Protein AF-A0A8C4KSW2-F1 (afdb_monomer_lite)

Structure (mmCIF, N/CA/C/O backbone):
data_AF-A0A8C4KSW2-F1
#
_entry.id   AF-A0A8C4KSW2-F1
#
loop_
_atom_site.group_PDB
_atom_site.id
_atom_site.type_symbol
_atom_site.label_atom_id
_atom_site.label_alt_id
_atom_site.label_comp_id
_atom_site.label_asym_id
_atom_site.label_entity_id
_atom_site.label_seq_id
_atom_site.pdbx_PDB_ins_code
_atom_site.Cartn_x
_atom_site.Cartn_y
_atom_site.Cartn_z
_atom_site.occupancy
_atom_site.B_iso_or_equiv
_atom_site.auth_seq_id
_atom_site.auth_comp_id
_atom_site.auth_asym_id
_atom_site.auth_atom_id
_atom_site.pdbx_PDB_model_num
ATOM 1 N N . MET A 1 1 ? 2.527 -6.434 6.871 1.00 96.56 1 MET A N 1
ATOM 2 C CA . MET A 1 1 ? 1.597 -7.541 6.559 1.00 96.56 1 MET A CA 1
ATOM 3 C C . MET A 1 1 ? 1.965 -8.834 7.267 1.00 96.56 1 MET A C 1
ATOM 5 O O . MET A 1 1 ? 1.161 -9.288 8.060 1.00 96.56 1 MET A O 1
ATOM 9 N N . LEU A 1 2 ? 3.153 -9.406 7.040 1.00 97.56 2 LEU A N 1
ATOM 10 C CA . LEU A 1 2 ? 3.431 -10.809 7.407 1.00 97.56 2 LEU A CA 1
ATOM 11 C C . LEU A 1 2 ? 3.399 -11.135 8.915 1.00 97.56 2 LEU A C 1
ATOM 13 O O . LEU A 1 2 ? 2.955 -12.211 9.285 1.00 97.56 2 LEU A O 1
ATOM 17 N N . TYR A 1 3 ? 3.827 -10.203 9.773 1.00 98.19 3 TYR A N 1
ATOM 18 C CA . TYR A 1 3 ? 3.929 -10.418 11.231 1.00 98.19 3 TYR A CA 1
ATOM 19 C C . TYR A 1 3 ? 3.208 -9.345 12.061 1.00 98.19 3 TYR A C 1
ATOM 21 O O . TYR A 1 3 ? 3.355 -9.276 13.276 1.00 98.19 3 TYR A O 1
ATOM 29 N N . GLY A 1 4 ? 2.496 -8.433 11.396 1.00 98.00 4 GLY A N 1
ATOM 30 C CA . GLY A 1 4 ? 1.958 -7.224 12.018 1.00 98.00 4 GLY A CA 1
ATOM 31 C C . GLY A 1 4 ? 0.444 -7.248 12.184 1.00 98.00 4 GLY A C 1
ATOM 32 O O . GLY A 1 4 ? -0.253 -8.098 11.632 1.00 98.00 4 GLY A O 1
ATOM 33 N N . ARG A 1 5 ? -0.080 -6.217 12.857 1.00 98.62 5 ARG A N 1
ATOM 34 C CA . ARG A 1 5 ? -1.524 -6.032 13.087 1.00 98.62 5 ARG A CA 1
ATOM 35 C C . ARG A 1 5 ? -2.355 -6.033 11.800 1.00 98.62 5 ARG A C 1
ATOM 37 O O . ARG A 1 5 ? -3.469 -6.528 11.819 1.00 98.62 5 ARG A O 1
ATOM 44 N N . MET A 1 6 ? -1.808 -5.562 10.676 1.00 98.38 6 MET A N 1
ATOM 45 C CA . MET A 1 6 ? -2.519 -5.597 9.387 1.00 98.38 6 MET A CA 1
ATOM 46 C C . MET A 1 6 ? -2.698 -7.009 8.821 1.00 98.38 6 MET A C 1
ATOM 48 O O . MET A 1 6 ? -3.720 -7.286 8.204 1.00 98.38 6 MET A O 1
ATOM 52 N N . GLY A 1 7 ? -1.752 -7.922 9.071 1.00 98.56 7 GLY A N 1
ATOM 53 C CA . GLY A 1 7 ? -1.939 -9.336 8.731 1.00 98.56 7 GLY A CA 1
ATOM 54 C C . GLY A 1 7 ? -3.036 -9.976 9.577 1.00 98.56 7 GLY A C 1
ATOM 55 O O . GLY A 1 7 ? -3.874 -10.705 9.054 1.00 98.56 7 GLY A O 1
ATOM 56 N N . TYR A 1 8 ? -3.088 -9.630 10.866 1.00 98.75 8 TYR A N 1
ATOM 57 C CA . TYR A 1 8 ? -4.165 -10.067 11.751 1.00 98.75 8 TYR A CA 1
ATOM 58 C C . TYR A 1 8 ? -5.528 -9.505 11.316 1.00 98.75 8 TYR A C 1
ATOM 60 O O . TYR A 1 8 ? -6.465 -10.273 11.133 1.00 98.75 8 TYR A O 1
ATOM 68 N N . ILE A 1 9 ? -5.626 -8.197 11.046 1.00 98.56 9 ILE A N 1
ATOM 69 C CA . ILE A 1 9 ? -6.850 -7.558 10.533 1.00 98.56 9 ILE A CA 1
ATOM 70 C C . ILE A 1 9 ? -7.315 -8.216 9.230 1.00 98.56 9 ILE A C 1
ATOM 72 O O . ILE A 1 9 ? -8.510 -8.456 9.074 1.00 98.56 9 ILE A O 1
ATOM 76 N N . TYR A 1 10 ? -6.402 -8.552 8.311 1.00 98.62 10 TYR A N 1
ATOM 77 C CA . TYR A 1 10 ? -6.764 -9.279 7.095 1.00 98.62 10 TYR A CA 1
ATOM 78 C C . TYR A 1 10 ? -7.475 -10.603 7.406 1.00 98.62 10 TYR A C 1
ATOM 80 O O . TYR A 1 10 ? -8.503 -10.879 6.798 1.00 98.62 10 TYR A O 1
ATOM 88 N N . ALA A 1 11 ? -6.990 -11.385 8.377 1.00 98.75 11 ALA A N 1
ATOM 89 C CA . ALA A 1 11 ? -7.649 -12.627 8.785 1.00 98.75 11 ALA A CA 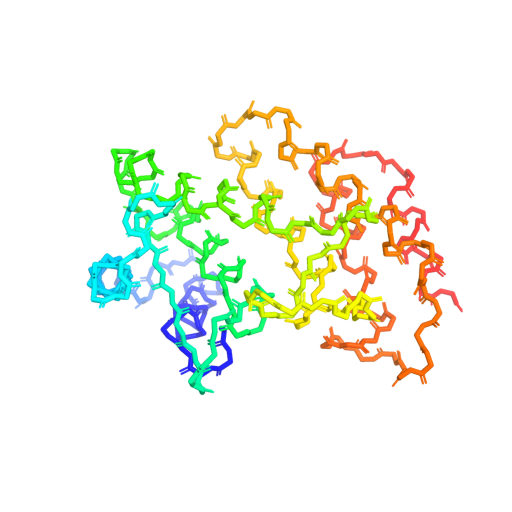1
ATOM 90 C C . ALA A 1 11 ? -9.063 -12.381 9.344 1.00 98.75 11 ALA A C 1
ATOM 92 O O . ALA A 1 11 ? -9.989 -13.122 9.016 1.00 98.75 11 ALA A O 1
ATOM 93 N N . LEU A 1 12 ? -9.256 -11.311 10.125 1.00 98.62 12 LEU A N 1
ATOM 94 C CA . LEU A 1 12 ? -10.578 -10.948 10.647 1.00 98.62 12 LEU A CA 1
ATOM 95 C C . LEU A 1 12 ? -11.549 -10.577 9.512 1.00 98.62 12 LEU A C 1
ATOM 97 O O . LEU A 1 12 ? -12.669 -11.081 9.432 1.00 98.62 12 LEU A O 1
ATOM 101 N N . LEU A 1 13 ? -11.097 -9.727 8.588 1.00 98.38 13 LEU A N 1
ATOM 102 C CA . LEU A 1 13 ? -11.891 -9.313 7.431 1.00 98.38 13 LEU A CA 1
ATOM 103 C C . LEU A 1 13 ? -12.181 -10.482 6.486 1.00 98.38 13 LEU A C 1
ATOM 105 O O . LEU A 1 13 ? -13.264 -10.544 5.909 1.00 98.38 13 LEU A O 1
ATOM 109 N N . PHE A 1 14 ? -11.240 -11.416 6.344 1.00 98.62 14 PHE A N 1
ATOM 110 C CA . PHE A 1 14 ? -11.410 -12.626 5.548 1.00 98.62 14 PHE A CA 1
ATOM 111 C C . PHE A 1 14 ? -12.581 -13.465 6.068 1.00 98.62 14 PHE A C 1
ATOM 113 O O . PHE A 1 14 ? -13.462 -13.824 5.289 1.00 98.62 14 PHE A O 1
ATOM 120 N N . VAL A 1 15 ? -12.649 -13.707 7.382 1.00 98.62 15 VAL A N 1
ATOM 121 C CA . VAL A 1 15 ? -13.771 -14.430 8.001 1.00 98.62 15 VAL A CA 1
ATOM 122 C C . VAL A 1 15 ? -15.094 -13.713 7.721 1.00 98.62 15 VAL A C 1
ATOM 124 O O . VAL A 1 15 ? -15.992 -14.314 7.136 1.00 98.62 15 VAL A O 1
ATOM 127 N N . ASN A 1 16 ? -15.209 -12.422 8.050 1.00 98.31 16 ASN A N 1
ATOM 128 C CA . ASN A 1 16 ? -16.455 -11.673 7.828 1.00 98.31 16 ASN A CA 1
ATOM 129 C C . ASN A 1 16 ? -16.887 -11.690 6.352 1.00 98.31 16 ASN A C 1
ATOM 131 O O . ASN A 1 16 ? -18.057 -11.921 6.048 1.00 98.31 16 ASN A O 1
ATOM 135 N N . LYS A 1 17 ? -15.939 -11.520 5.421 1.00 97.81 17 LYS A N 1
ATOM 136 C CA . LYS A 1 17 ? -16.213 -11.563 3.980 1.00 97.81 17 LYS A CA 1
ATOM 137 C C . LYS A 1 17 ? -16.773 -12.916 3.536 1.00 97.81 17 LYS A C 1
ATOM 139 O O . LYS A 1 17 ? -17.718 -12.940 2.755 1.00 97.81 17 LYS A O 1
ATOM 144 N N . HIS A 1 18 ? -16.204 -14.024 4.009 1.00 98.25 18 HIS A N 1
ATOM 145 C CA . HIS A 1 18 ? -16.609 -15.366 3.578 1.00 98.25 18 HIS A CA 1
ATOM 146 C C . HIS A 1 18 ? -17.888 -15.872 4.249 1.00 98.25 18 HIS A C 1
ATOM 148 O O . HIS A 1 18 ? -18.596 -16.680 3.655 1.00 98.25 18 HIS A O 1
ATOM 154 N N . PHE A 1 19 ? -18.223 -15.372 5.438 1.00 98.19 19 PHE A N 1
ATOM 155 C CA . PHE A 1 19 ? -19.537 -15.610 6.035 1.00 98.19 19 PHE A CA 1
ATOM 156 C C . PHE A 1 19 ? -20.632 -14.700 5.461 1.00 98.19 19 PHE A C 1
ATOM 158 O O . PHE A 1 19 ? -21.810 -15.002 5.632 1.00 98.19 19 PHE A O 1
ATOM 165 N N . GLY A 1 20 ? -20.270 -13.582 4.820 1.00 96.88 20 GLY A N 1
ATOM 166 C CA . GLY A 1 20 ? -21.220 -12.591 4.301 1.00 96.88 20 GLY A CA 1
ATOM 167 C C . GLY A 1 20 ? -21.963 -11.802 5.388 1.00 96.88 20 GLY A C 1
ATOM 168 O O . GLY A 1 20 ? -22.826 -10.988 5.072 1.00 96.88 20 GLY A O 1
ATOM 169 N N . VAL A 1 21 ? -21.626 -12.030 6.659 1.00 96.62 21 VAL A N 1
ATOM 170 C CA . VAL A 1 21 ? -22.195 -11.374 7.841 1.00 96.62 21 VAL A CA 1
ATOM 171 C C . VAL A 1 21 ? -21.080 -11.039 8.829 1.00 96.62 21 VAL A C 1
ATOM 173 O O . VAL A 1 21 ? -19.997 -11.630 8.789 1.00 96.62 21 VAL A O 1
ATOM 176 N N . GLU A 1 22 ? -21.347 -10.116 9.750 1.00 97.69 22 GLU A N 1
ATOM 177 C CA . GLU A 1 22 ? -20.415 -9.778 10.826 1.00 97.69 22 GLU A CA 1
ATOM 178 C C . GLU A 1 22 ? -20.314 -10.939 11.832 1.00 97.69 22 GLU A C 1
ATOM 180 O O . GLU A 1 22 ? -21.159 -11.104 12.710 1.00 97.69 22 GLU A O 1
ATOM 185 N N . LYS A 1 23 ? -19.289 -11.786 11.683 1.00 98.25 23 LYS A N 1
ATOM 186 C CA . LYS A 1 23 ? -18.943 -12.834 12.661 1.00 98.25 23 LYS A CA 1
ATOM 187 C C . LYS A 1 23 ? -17.963 -12.339 13.709 1.00 98.25 23 LYS A C 1
ATOM 189 O O . LYS A 1 23 ? -18.014 -12.769 14.857 1.00 98.25 23 LYS A O 1
ATOM 194 N N . ILE A 1 24 ? -17.064 -11.460 13.297 1.00 98.44 24 ILE A N 1
ATOM 195 C CA . ILE A 1 24 ? -16.085 -10.804 14.146 1.00 98.44 24 ILE A CA 1
ATOM 196 C C . ILE A 1 24 ? -16.569 -9.372 14.350 1.00 98.44 24 ILE A C 1
ATOM 198 O O . ILE A 1 24 ? -16.705 -8.663 13.347 1.00 98.44 24 ILE A O 1
ATOM 202 N N . PRO A 1 25 ? -16.808 -8.950 15.605 1.00 98.44 25 PRO A N 1
ATOM 203 C CA . PRO A 1 25 ? -17.357 -7.637 15.903 1.00 98.44 25 PRO A CA 1
ATOM 204 C C . PRO A 1 25 ? -16.539 -6.501 15.293 1.00 98.44 25 PRO A C 1
ATOM 206 O O . PRO A 1 25 ? -15.310 -6.458 15.440 1.00 98.44 25 PRO A O 1
ATOM 209 N N . GLN A 1 26 ? -17.220 -5.540 14.673 1.00 98.25 26 GLN A N 1
ATOM 210 C CA . GLN A 1 26 ? -16.572 -4.376 14.066 1.00 98.25 26 GLN A CA 1
ATOM 211 C C . GLN A 1 26 ? -15.774 -3.555 15.094 1.00 98.25 26 GLN A C 1
ATOM 213 O O . GLN A 1 26 ? -14.697 -3.041 14.784 1.00 98.25 26 GLN A O 1
ATOM 218 N N . SER A 1 27 ? -16.250 -3.494 16.340 1.00 98.12 27 SER A N 1
ATOM 219 C CA . SER A 1 27 ? -15.568 -2.821 17.452 1.00 98.12 27 SER A CA 1
ATOM 220 C C . SER A 1 27 ? -14.170 -3.386 17.729 1.00 98.12 27 SER A C 1
ATOM 222 O O . SER A 1 27 ? -13.239 -2.622 17.984 1.00 98.12 27 SER A O 1
ATOM 224 N N . HIS A 1 28 ? -13.986 -4.706 17.607 1.00 98.50 28 HIS A N 1
ATOM 225 C CA . HIS A 1 28 ? -12.684 -5.360 17.793 1.00 98.50 28 HIS A CA 1
ATOM 226 C C . HIS A 1 28 ? -11.690 -4.941 16.705 1.00 98.50 28 HIS A C 1
ATOM 228 O O . HIS A 1 28 ? -10.545 -4.590 16.992 1.00 98.50 28 HIS A O 1
ATOM 234 N N . ILE A 1 29 ? -12.142 -4.904 15.446 1.00 98.50 29 ILE A N 1
ATOM 235 C CA . ILE A 1 29 ? -11.331 -4.446 14.307 1.00 98.50 29 ILE A CA 1
ATOM 236 C C . ILE A 1 29 ? -10.939 -2.974 14.494 1.00 98.50 29 ILE A C 1
ATOM 238 O O . ILE A 1 29 ? -9.770 -2.615 14.318 1.00 98.50 29 ILE A O 1
ATOM 242 N N . GLN A 1 30 ? -11.891 -2.131 14.903 1.00 98.06 30 GLN A N 1
ATOM 243 C CA . GLN A 1 30 ? -11.667 -0.704 15.123 1.00 98.06 30 GLN A CA 1
ATOM 244 C C . GLN A 1 30 ? -10.662 -0.441 16.253 1.00 98.06 30 GLN A C 1
ATOM 246 O O . GLN A 1 30 ? -9.770 0.391 16.093 1.00 98.06 30 GLN A O 1
ATOM 251 N N . GLN A 1 31 ? -10.730 -1.187 17.359 1.00 98.44 31 GLN A N 1
ATOM 252 C CA . GLN A 1 31 ? -9.783 -1.062 18.472 1.00 98.44 31 GLN A CA 1
ATOM 253 C C . GLN A 1 31 ? -8.335 -1.361 18.042 1.00 98.44 31 GLN A C 1
ATOM 255 O O . GLN A 1 31 ? -7.393 -0.655 18.422 1.00 98.44 31 GLN A O 1
ATOM 260 N N . ILE A 1 32 ? -8.137 -2.390 17.214 1.00 98.56 32 ILE A N 1
ATOM 261 C CA . ILE A 1 32 ? -6.812 -2.728 16.676 1.00 98.56 32 ILE A CA 1
ATOM 262 C C . ILE A 1 32 ? -6.342 -1.643 15.703 1.00 98.56 32 ILE A C 1
ATOM 264 O O . ILE A 1 32 ? -5.169 -1.265 15.738 1.00 98.56 32 ILE A O 1
ATOM 268 N N . CYS A 1 33 ? -7.238 -1.127 14.857 1.00 98.50 33 CYS A N 1
ATOM 269 C CA . CYS A 1 33 ? -6.936 -0.029 13.941 1.00 98.50 33 CYS A CA 1
ATOM 270 C C . CYS A 1 33 ? -6.470 1.224 14.697 1.00 98.50 33 CYS A C 1
ATOM 272 O O . CYS A 1 33 ? -5.437 1.800 14.357 1.00 98.50 33 CYS A O 1
ATOM 274 N N . GLU A 1 34 ? -7.171 1.600 15.765 1.00 98.50 34 GLU A N 1
ATOM 275 C CA . GLU A 1 34 ? -6.805 2.744 16.602 1.00 98.50 34 GLU A CA 1
ATOM 276 C C . GLU A 1 34 ? -5.421 2.549 17.235 1.00 98.50 34 GLU A C 1
ATOM 278 O O . GLU A 1 34 ? -4.570 3.433 17.170 1.00 98.50 34 GLU A O 1
ATOM 283 N N . THR A 1 35 ? -5.131 1.337 17.717 1.00 98.75 35 THR A N 1
ATOM 284 C CA . THR A 1 35 ? -3.802 0.986 18.245 1.00 98.75 35 THR A CA 1
ATOM 285 C C . THR A 1 35 ? -2.699 1.163 17.192 1.00 98.75 35 THR A C 1
ATOM 287 O O . THR A 1 35 ? -1.583 1.573 17.519 1.00 98.75 35 THR A O 1
ATOM 290 N N . VAL A 1 36 ? -2.976 0.863 15.917 1.00 98.81 36 VAL A N 1
ATOM 291 C CA . VAL A 1 36 ? -2.014 1.066 14.819 1.00 98.81 36 VAL A CA 1
ATOM 292 C C . VAL A 1 36 ? -1.781 2.550 14.545 1.00 98.81 36 VAL A C 1
ATOM 294 O O . VAL A 1 36 ? -0.633 2.938 14.318 1.00 98.81 36 VAL A O 1
ATOM 297 N N . LEU A 1 37 ? -2.827 3.376 14.572 1.00 98.88 37 LEU A N 1
ATOM 298 C CA . LEU A 1 37 ? -2.708 4.823 14.372 1.00 98.88 37 LEU A CA 1
ATOM 299 C C . LEU A 1 37 ? -1.868 5.452 15.486 1.00 98.88 37 LEU A C 1
ATOM 301 O O . LEU A 1 37 ? -0.811 6.013 15.200 1.00 98.88 37 LEU A O 1
ATOM 305 N N . THR A 1 38 ? -2.237 5.222 16.749 1.00 98.81 38 THR A N 1
ATOM 306 C CA . THR A 1 38 ? -1.500 5.755 17.904 1.00 98.81 38 THR A CA 1
ATOM 307 C C . THR A 1 38 ? -0.046 5.276 17.925 1.00 98.81 38 THR A C 1
ATOM 309 O O . THR A 1 38 ? 0.872 6.049 18.200 1.00 98.81 38 THR A O 1
ATOM 312 N N . SER A 1 39 ? 0.205 4.002 17.594 1.00 98.81 39 SER A N 1
ATOM 313 C CA . SER A 1 39 ? 1.572 3.476 17.477 1.00 98.81 39 SER A CA 1
ATOM 314 C C . SER A 1 39 ? 2.376 4.188 16.386 1.00 98.81 39 SER A C 1
ATOM 316 O O . SER A 1 39 ? 3.577 4.390 16.569 1.00 98.81 39 SER A O 1
ATOM 318 N N . GLY A 1 40 ? 1.737 4.546 15.270 1.00 98.88 40 GLY A N 1
ATOM 319 C CA . GLY A 1 40 ? 2.374 5.233 14.150 1.00 98.88 40 GLY A CA 1
ATOM 320 C C . GLY A 1 40 ? 2.760 6.671 14.485 1.00 98.88 40 GLY A C 1
ATOM 321 O O . GLY A 1 40 ? 3.888 7.080 14.213 1.00 98.88 40 GLY A O 1
ATOM 322 N N . GLU A 1 41 ? 1.863 7.412 15.136 1.00 98.75 41 GLU A N 1
ATOM 323 C CA . GLU A 1 41 ? 2.126 8.777 15.617 1.00 98.75 41 GLU A CA 1
ATOM 324 C C . GLU A 1 41 ? 3.242 8.793 16.666 1.00 98.75 41 GLU A C 1
ATOM 326 O O . GLU A 1 41 ? 4.151 9.626 16.631 1.00 98.75 41 GLU A O 1
ATOM 331 N N . ASN A 1 42 ? 3.213 7.834 17.596 1.00 98.81 42 ASN A N 1
ATOM 332 C CA . ASN A 1 42 ? 4.227 7.709 18.637 1.00 98.81 42 ASN A CA 1
ATOM 333 C C . ASN A 1 42 ? 5.618 7.448 18.055 1.00 98.81 42 ASN A C 1
ATOM 335 O O . ASN A 1 42 ? 6.584 8.079 18.493 1.00 98.81 42 ASN A O 1
ATOM 339 N N . LEU A 1 43 ? 5.734 6.545 17.076 1.00 98.75 43 LEU A N 1
ATOM 340 C CA . LEU A 1 43 ? 7.019 6.282 16.434 1.00 98.75 43 LEU A CA 1
ATOM 341 C C . LEU A 1 43 ? 7.482 7.488 15.611 1.00 98.75 43 LEU A C 1
ATOM 343 O O . LEU A 1 43 ? 8.649 7.866 15.718 1.00 98.75 43 LEU A O 1
ATOM 347 N N . ALA A 1 44 ? 6.578 8.132 14.864 1.00 98.69 44 ALA A N 1
ATOM 348 C CA . ALA A 1 44 ? 6.899 9.336 14.104 1.00 98.69 44 ALA A CA 1
ATOM 349 C C . ALA A 1 44 ? 7.448 10.445 15.011 1.00 98.69 44 ALA A C 1
ATOM 351 O O . ALA A 1 44 ? 8.474 11.045 14.694 1.00 98.69 44 ALA A O 1
ATOM 352 N N . ARG A 1 45 ? 6.832 10.667 16.179 1.00 98.62 45 ARG A N 1
ATOM 353 C CA . ARG A 1 45 ? 7.318 11.622 17.184 1.00 98.62 45 ARG A CA 1
ATOM 354 C C . ARG A 1 45 ? 8.674 11.211 17.751 1.00 98.62 45 ARG A C 1
ATOM 356 O O . ARG A 1 45 ? 9.598 12.013 17.745 1.00 98.62 45 ARG A O 1
ATOM 363 N N . LYS A 1 46 ? 8.821 9.961 18.203 1.00 98.38 46 LYS A N 1
ATOM 364 C CA . LYS A 1 46 ? 10.061 9.457 18.826 1.00 98.38 46 LYS A CA 1
ATOM 365 C C . LYS A 1 46 ? 11.271 9.528 17.888 1.00 98.38 46 LYS A C 1
ATOM 367 O O . LYS A 1 46 ? 12.395 9.690 18.350 1.00 98.38 46 LYS A O 1
ATOM 372 N N . ARG A 1 47 ? 11.046 9.365 16.584 1.00 97.69 47 ARG A N 1
ATOM 373 C CA . ARG A 1 47 ? 12.081 9.347 15.543 1.00 97.69 47 ARG A CA 1
ATOM 374 C C . ARG A 1 47 ? 12.180 10.670 14.767 1.00 97.69 47 ARG A C 1
ATOM 376 O O . ARG A 1 47 ? 12.877 10.716 13.762 1.00 97.69 47 ARG A O 1
ATOM 383 N N . ASN A 1 48 ? 11.506 11.732 15.224 1.00 97.12 48 ASN A N 1
ATOM 384 C CA . ASN A 1 48 ? 11.508 13.068 14.612 1.00 97.12 48 ASN A CA 1
ATOM 385 C C . ASN A 1 48 ? 11.054 13.103 13.136 1.00 97.12 48 ASN A C 1
ATOM 387 O O . ASN A 1 48 ? 11.534 13.910 12.342 1.00 97.12 48 ASN A O 1
ATOM 391 N N . PHE A 1 49 ? 10.097 12.250 12.763 1.00 97.88 49 PHE A N 1
ATOM 392 C CA . PHE A 1 49 ? 9.471 12.252 11.437 1.00 97.88 49 PHE A CA 1
ATOM 393 C C . PHE A 1 49 ? 8.276 13.194 11.317 1.00 97.88 49 PHE A C 1
ATOM 395 O O . PHE A 1 49 ? 7.872 13.460 10.193 1.00 97.88 49 PHE A O 1
ATOM 402 N N . THR A 1 50 ? 7.720 13.719 12.413 1.00 95.69 50 THR A N 1
ATOM 403 C CA . THR A 1 50 ? 6.461 14.496 12.407 1.00 95.69 50 THR A CA 1
ATOM 404 C C . THR A 1 50 ? 6.466 15.702 11.467 1.00 95.69 50 THR A C 1
ATOM 406 O O . THR A 1 50 ? 5.413 16.067 10.957 1.00 95.69 50 THR A O 1
ATOM 409 N N . ALA A 1 51 ? 7.637 16.285 11.182 1.00 95.81 51 ALA A N 1
ATOM 410 C CA . ALA A 1 51 ? 7.786 17.358 10.195 1.00 95.81 51 ALA A CA 1
ATOM 411 C C . ALA A 1 51 ? 7.631 16.889 8.731 1.00 95.81 51 ALA A C 1
ATOM 413 O O . ALA A 1 51 ? 7.318 17.692 7.859 1.00 95.81 51 ALA A O 1
ATOM 414 N N . LYS A 1 52 ? 7.869 15.602 8.453 1.00 97.31 52 LYS A N 1
ATOM 415 C CA . LYS A 1 52 ? 7.787 14.979 7.120 1.00 97.31 52 LYS A CA 1
ATOM 416 C C . LYS A 1 52 ? 6.526 14.128 6.947 1.00 97.31 52 LYS A C 1
ATOM 418 O O . LYS A 1 52 ? 5.952 14.094 5.867 1.00 97.31 52 LYS A O 1
ATOM 423 N N . THR A 1 53 ? 6.125 13.406 7.990 1.00 98.56 53 THR A N 1
ATOM 424 C CA . THR A 1 53 ? 4.999 12.468 7.980 1.00 98.56 53 THR A CA 1
ATOM 425 C C . THR A 1 53 ? 4.423 12.280 9.392 1.00 98.56 53 THR A C 1
ATOM 427 O O . THR A 1 53 ? 5.187 12.024 10.327 1.00 98.56 53 THR A O 1
ATOM 430 N N . PRO A 1 54 ? 3.090 12.356 9.576 1.00 98.69 54 PRO A N 1
ATOM 431 C CA . PRO A 1 54 ? 2.464 12.148 10.886 1.00 98.69 54 PRO A CA 1
ATOM 432 C C . PRO A 1 54 ? 2.557 10.715 11.415 1.00 98.69 54 PRO A C 1
ATOM 434 O O . PRO A 1 54 ? 2.634 10.512 12.623 1.00 98.69 54 PRO A O 1
ATOM 437 N N . LEU A 1 55 ? 2.552 9.718 10.527 1.00 98.88 55 LEU A N 1
ATOM 438 C CA . LEU A 1 55 ? 2.668 8.301 10.868 1.00 98.88 55 LEU A CA 1
ATOM 439 C C . LEU A 1 55 ? 3.995 7.731 10.366 1.00 98.88 55 LEU A C 1
ATOM 441 O O . LEU A 1 55 ? 4.415 8.006 9.240 1.00 98.88 55 LEU A O 1
ATOM 445 N N . MET A 1 56 ? 4.611 6.867 11.170 1.00 98.75 56 MET A N 1
ATOM 446 C CA . MET A 1 56 ? 5.790 6.090 10.791 1.00 98.75 56 MET A CA 1
ATOM 447 C C . MET A 1 56 ? 5.719 4.686 11.387 1.00 98.75 56 MET A C 1
ATOM 449 O O . MET A 1 56 ? 5.184 4.500 12.478 1.00 98.75 56 MET A O 1
ATOM 453 N N . TYR A 1 57 ? 6.286 3.701 10.693 1.00 98.81 57 TYR A N 1
ATOM 454 C CA . TYR A 1 57 ? 6.331 2.312 11.143 1.00 98.81 57 TYR A CA 1
ATOM 455 C C . TYR A 1 57 ? 7.694 1.696 10.848 1.00 98.81 57 TYR A C 1
ATOM 457 O O . TYR A 1 57 ? 8.321 2.008 9.839 1.00 98.81 57 TYR A O 1
ATOM 465 N N . GLU A 1 58 ? 8.126 0.790 11.718 1.00 98.31 58 GLU A N 1
ATOM 466 C CA . GLU A 1 58 ? 9.351 0.019 11.542 1.00 98.31 58 GLU A CA 1
ATOM 467 C C . GLU A 1 58 ? 9.081 -1.463 11.795 1.00 98.31 58 GLU A C 1
ATOM 469 O O . GLU A 1 58 ? 8.202 -1.842 12.574 1.00 98.31 58 GLU A O 1
ATOM 474 N N . TRP A 1 59 ? 9.853 -2.313 11.133 1.00 98.38 59 TRP A N 1
ATOM 475 C CA . TRP A 1 59 ? 9.921 -3.737 11.425 1.00 98.38 59 TRP A CA 1
ATOM 476 C C . TRP A 1 59 ? 11.370 -4.174 11.272 1.00 98.38 59 TRP A C 1
ATOM 478 O O . TRP A 1 59 ? 12.046 -3.735 10.351 1.00 98.38 59 TRP A O 1
ATOM 488 N N . TYR A 1 60 ? 11.852 -5.014 12.189 1.00 96.75 60 TYR A N 1
ATOM 489 C CA . TYR A 1 60 ? 13.236 -5.498 12.183 1.00 96.75 60 TYR A CA 1
ATOM 490 C C . TYR A 1 60 ? 14.277 -4.367 12.039 1.00 96.75 60 TYR A C 1
ATOM 492 O O . TYR A 1 60 ? 15.178 -4.445 11.215 1.00 96.75 60 TYR A O 1
ATOM 500 N N . GLN A 1 61 ? 14.107 -3.309 12.845 1.00 96.06 61 GLN A N 1
ATOM 501 C CA . GLN A 1 61 ? 14.976 -2.119 12.916 1.00 96.06 61 GLN A CA 1
ATOM 502 C C . GLN A 1 61 ? 15.019 -1.245 11.649 1.00 96.06 61 GLN A C 1
ATOM 504 O O . GLN A 1 61 ? 15.831 -0.330 11.573 1.00 96.06 61 GLN A O 1
ATOM 509 N N . GLU A 1 62 ? 14.118 -1.475 10.694 1.00 97.94 62 GLU A N 1
ATOM 510 C CA . GLU A 1 62 ? 14.129 -0.814 9.389 1.00 97.94 62 GLU A CA 1
ATOM 511 C C . GLU A 1 62 ? 12.771 -0.178 9.064 1.00 97.94 62 GLU A C 1
ATOM 513 O O . GLU A 1 62 ? 11.705 -0.731 9.367 1.00 97.94 62 GLU A O 1
ATOM 518 N N . TYR A 1 63 ? 12.799 0.964 8.374 1.00 98.38 63 TYR A N 1
ATOM 519 C CA . TYR A 1 63 ? 11.601 1.640 7.868 1.00 98.38 63 TYR A CA 1
ATOM 520 C C . TYR A 1 63 ? 11.243 1.102 6.478 1.00 98.38 63 TYR A C 1
ATOM 522 O O . TYR A 1 63 ? 11.541 1.709 5.450 1.00 98.38 63 TYR A O 1
ATOM 530 N N . TYR A 1 64 ? 10.642 -0.085 6.430 1.00 98.62 64 TYR A N 1
ATOM 531 C CA . TYR A 1 64 ? 10.239 -0.713 5.170 1.00 98.62 64 TYR A CA 1
ATOM 532 C C . TYR A 1 64 ? 9.178 0.105 4.433 1.00 98.62 64 TYR A C 1
ATOM 534 O O . TYR A 1 64 ? 8.201 0.548 5.028 1.00 98.62 64 TYR A O 1
ATOM 542 N N . VAL A 1 65 ? 9.301 0.219 3.112 1.00 98.56 65 VAL A N 1
ATOM 543 C CA . VAL A 1 65 ? 8.357 0.988 2.279 1.00 98.56 65 VAL A CA 1
ATOM 544 C C . VAL A 1 65 ? 7.300 0.093 1.631 1.00 98.56 65 VAL A C 1
ATOM 546 O O . VAL A 1 65 ? 6.134 0.472 1.562 1.00 98.56 65 VAL A O 1
ATOM 549 N N . GLY A 1 66 ? 7.689 -1.102 1.175 1.00 97.75 66 GLY A N 1
ATOM 550 C CA . GLY A 1 66 ? 6.842 -2.003 0.382 1.00 97.75 66 GLY A CA 1
ATOM 551 C C . GLY A 1 66 ? 5.660 -2.642 1.127 1.00 97.75 66 GLY A C 1
ATOM 552 O O . GLY A 1 66 ? 5.434 -2.421 2.316 1.00 97.75 66 GLY A O 1
ATOM 553 N N 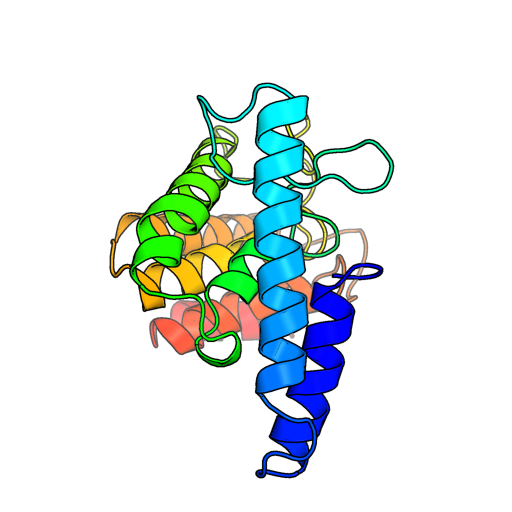. ALA A 1 67 ? 4.888 -3.479 0.428 1.00 98.31 67 ALA A N 1
ATOM 554 C CA . ALA A 1 67 ? 3.628 -4.017 0.951 1.00 98.31 67 ALA A CA 1
ATOM 555 C C . ALA A 1 67 ? 3.805 -5.093 2.038 1.00 98.31 67 ALA A C 1
ATOM 557 O O . ALA A 1 67 ? 3.013 -5.161 2.980 1.00 98.31 67 ALA A O 1
ATOM 558 N N . ALA A 1 68 ? 4.837 -5.938 1.950 1.00 98.19 68 ALA A N 1
ATOM 559 C CA . ALA A 1 68 ? 4.976 -7.088 2.851 1.00 98.19 68 ALA A CA 1
ATOM 560 C C . ALA A 1 68 ? 5.248 -6.673 4.308 1.00 98.19 68 ALA A C 1
ATOM 562 O O . ALA A 1 68 ? 4.607 -7.170 5.244 1.00 98.19 68 ALA A O 1
ATOM 563 N N . HIS A 1 69 ? 6.167 -5.730 4.501 1.00 97.94 69 HIS A N 1
ATOM 564 C CA . HIS A 1 69 ? 6.659 -5.330 5.823 1.00 97.94 69 HIS A CA 1
ATOM 565 C C . HIS A 1 69 ? 6.432 -3.854 6.139 1.00 97.94 69 HIS A C 1
ATOM 567 O O . HIS A 1 69 ? 6.630 -3.454 7.281 1.00 97.94 69 HIS A O 1
ATOM 573 N N . GLY A 1 70 ? 6.016 -3.062 5.153 1.00 98.19 70 GLY A N 1
ATOM 574 C CA . GLY A 1 70 ? 6.228 -1.630 5.187 1.00 98.19 70 GLY A CA 1
ATOM 575 C C . GLY A 1 70 ? 4.989 -0.756 5.126 1.00 98.19 70 GLY A C 1
ATOM 576 O O . GLY A 1 70 ? 3.840 -1.200 5.238 1.00 98.19 70 GLY A O 1
ATOM 577 N N . LEU A 1 71 ? 5.296 0.523 4.938 1.00 98.81 71 LEU A N 1
ATOM 578 C CA . LEU A 1 71 ? 4.376 1.648 4.917 1.00 98.81 71 LEU A CA 1
ATOM 579 C C . LEU A 1 71 ? 3.236 1.457 3.913 1.00 98.81 71 LEU A C 1
ATOM 581 O O . LEU A 1 71 ? 2.075 1.596 4.290 1.00 98.81 71 LEU A O 1
ATOM 585 N N . ALA A 1 72 ? 3.533 1.061 2.672 1.00 98.75 72 ALA A N 1
ATOM 586 C CA . ALA A 1 72 ? 2.515 0.909 1.635 1.00 98.75 72 ALA A CA 1
ATOM 587 C C . ALA A 1 72 ? 1.435 -0.110 2.021 1.00 98.75 72 ALA A C 1
ATOM 589 O O . ALA A 1 72 ? 0.247 0.138 1.823 1.00 98.75 72 ALA A O 1
ATOM 590 N N . GLY A 1 73 ? 1.832 -1.231 2.633 1.00 98.75 73 GLY A N 1
ATOM 591 C CA . GLY A 1 73 ? 0.886 -2.235 3.117 1.00 98.75 73 GLY A CA 1
ATOM 592 C C . GLY A 1 73 ? 0.019 -1.702 4.256 1.00 98.75 73 GLY A C 1
ATOM 593 O O . GLY A 1 73 ? -1.187 -1.924 4.271 1.00 98.75 73 GLY A O 1
ATOM 594 N N . ILE A 1 74 ? 0.610 -0.964 5.197 1.00 98.94 74 ILE A N 1
ATOM 595 C CA . ILE A 1 74 ? -0.123 -0.403 6.338 1.00 98.94 74 ILE A CA 1
ATOM 596 C C . ILE A 1 74 ? -1.110 0.674 5.885 1.00 98.94 74 ILE A C 1
ATOM 598 O O . ILE A 1 74 ? -2.290 0.604 6.228 1.00 98.94 74 ILE A O 1
ATOM 602 N N . TYR A 1 75 ? -0.663 1.634 5.076 1.00 98.94 75 TYR A N 1
ATOM 603 C CA . TYR A 1 75 ? -1.518 2.721 4.604 1.00 98.94 75 TYR A CA 1
ATOM 604 C C . TYR A 1 75 ? -2.615 2.235 3.658 1.00 98.94 75 TYR A C 1
ATOM 606 O O . TYR A 1 75 ? -3.734 2.740 3.731 1.00 98.94 75 TYR A O 1
ATOM 614 N N . TYR A 1 76 ? -2.352 1.210 2.839 1.00 98.88 76 TYR A N 1
ATOM 615 C CA . TYR A 1 76 ? -3.397 0.553 2.053 1.00 98.88 76 TYR A CA 1
ATOM 616 C C . TYR A 1 76 ? -4.563 0.079 2.932 1.00 98.88 76 TYR A C 1
ATOM 618 O O . TYR A 1 76 ? -5.720 0.327 2.587 1.00 98.88 76 TYR A O 1
ATOM 626 N N . PHE A 1 77 ? -4.268 -0.569 4.066 1.00 98.81 77 PHE A N 1
ATOM 627 C CA . PHE A 1 77 ? -5.298 -1.035 4.994 1.00 98.81 77 PHE A CA 1
ATOM 628 C C . PHE A 1 77 ? -5.982 0.115 5.729 1.00 98.81 77 PHE A C 1
ATOM 630 O O . PHE A 1 77 ? -7.205 0.117 5.806 1.00 98.81 77 PHE A O 1
ATOM 637 N N . LEU A 1 78 ? -5.236 1.109 6.222 1.00 98.88 78 LEU A N 1
ATOM 638 C CA . LEU A 1 78 ? -5.819 2.262 6.927 1.00 98.88 78 LEU A CA 1
ATOM 639 C C . LEU A 1 78 ? -6.796 3.069 6.055 1.00 98.88 78 LEU A C 1
ATOM 641 O O . LEU A 1 78 ? -7.696 3.714 6.580 1.00 98.88 78 LEU A O 1
ATOM 645 N N . MET A 1 79 ? -6.650 3.006 4.731 1.00 98.81 79 MET A N 1
ATOM 646 C CA . MET A 1 79 ? -7.582 3.609 3.776 1.00 98.81 79 MET A CA 1
ATOM 647 C C . MET A 1 79 ? -8.759 2.699 3.384 1.00 98.81 79 MET A C 1
ATOM 649 O O . MET A 1 79 ? -9.581 3.098 2.555 1.00 98.81 79 MET A O 1
ATOM 653 N N . GLN A 1 80 ? -8.859 1.474 3.910 1.00 98.50 80 GLN A N 1
ATOM 654 C CA . GLN A 1 80 ? -10.003 0.603 3.637 1.00 98.50 80 GLN A CA 1
ATOM 655 C C . GLN A 1 80 ? -11.234 1.078 4.420 1.00 98.50 80 GLN A C 1
ATOM 657 O O . GLN A 1 80 ? -11.154 1.229 5.642 1.00 98.50 80 GLN A O 1
ATOM 662 N N . PRO A 1 81 ? -12.404 1.223 3.768 1.00 97.38 81 PRO A N 1
ATOM 663 C CA . PRO A 1 81 ? -13.639 1.613 4.451 1.00 97.38 81 PRO A CA 1
ATOM 664 C C . PRO A 1 81 ? -14.012 0.692 5.620 1.00 97.38 81 PRO A C 1
ATOM 666 O O . PRO A 1 81 ? -14.557 1.152 6.618 1.00 97.38 81 PRO A O 1
ATOM 669 N N . SER A 1 82 ? -13.663 -0.597 5.533 1.00 96.75 82 SER A N 1
ATOM 670 C CA . SER A 1 82 ? -13.923 -1.594 6.577 1.00 96.75 82 SER A CA 1
ATOM 671 C C . SER A 1 82 ? -13.184 -1.337 7.895 1.00 96.75 82 SER A C 1
ATOM 673 O O . SER A 1 82 ? -13.558 -1.913 8.910 1.00 96.75 82 SER A O 1
ATOM 675 N N . LEU A 1 83 ? -12.143 -0.495 7.910 1.00 97.56 83 LEU A N 1
ATOM 676 C CA . LEU A 1 83 ? -11.444 -0.108 9.144 1.00 97.56 83 LEU A CA 1
ATOM 677 C C . LEU A 1 83 ? -12.044 1.143 9.802 1.00 97.56 83 LEU A C 1
ATOM 679 O O . LEU A 1 83 ? -11.679 1.449 10.933 1.00 97.56 83 LEU A O 1
ATOM 683 N N . GLN A 1 84 ? -12.963 1.845 9.126 1.00 97.62 84 GLN A N 1
ATOM 684 C CA . GLN A 1 84 ? -13.708 2.992 9.664 1.00 97.62 84 GLN A CA 1
ATOM 685 C C . GLN A 1 84 ? -12.820 4.085 10.293 1.00 97.62 84 GLN A C 1
ATOM 687 O O . GLN A 1 84 ? -13.194 4.726 11.278 1.00 97.62 84 GLN A O 1
ATOM 692 N N . VAL A 1 85 ? -11.639 4.333 9.713 1.00 98.38 85 VAL A N 1
ATOM 693 C CA . VAL A 1 85 ? -10.818 5.494 10.085 1.00 98.38 85 VAL A CA 1
ATOM 694 C C . VAL A 1 85 ? -11.613 6.761 9.775 1.00 98.38 85 VAL A C 1
ATOM 696 O O . VAL A 1 85 ? -12.118 6.928 8.664 1.00 98.38 85 VAL A O 1
ATOM 699 N N . SER A 1 86 ? -11.747 7.653 10.760 1.00 98.25 86 SER A N 1
ATOM 700 C CA . SER A 1 86 ? -12.547 8.868 10.595 1.00 98.25 86 SER A CA 1
ATOM 701 C C . SER A 1 86 ? -12.000 9.744 9.469 1.00 98.25 86 SER A C 1
ATOM 703 O O . SER A 1 86 ? -10.791 9.805 9.242 1.00 98.25 86 SER A O 1
ATOM 705 N N . HIS A 1 87 ? -12.887 10.476 8.791 1.00 98.06 87 HIS A N 1
ATOM 706 C CA . HIS A 1 87 ? -12.496 11.380 7.707 1.00 98.06 87 HIS A CA 1
ATOM 707 C C . HIS A 1 87 ? -11.405 12.372 8.149 1.00 98.06 87 HIS A C 1
ATOM 709 O O . HIS A 1 87 ? -10.417 12.566 7.444 1.00 98.06 87 HIS A O 1
ATOM 715 N N . ALA A 1 88 ? -11.525 12.910 9.368 1.00 98.50 88 ALA A N 1
ATOM 716 C CA . ALA A 1 88 ? -10.510 13.776 9.958 1.00 98.50 88 ALA A CA 1
ATOM 717 C C . ALA A 1 88 ? -9.136 13.087 10.041 1.00 98.50 88 ALA A C 1
ATOM 719 O O . ALA A 1 88 ? -8.166 13.636 9.533 1.00 98.50 88 ALA A O 1
ATOM 720 N N . LYS A 1 89 ? -9.051 11.866 10.598 1.00 98.62 89 LYS A N 1
ATOM 721 C CA . LYS A 1 89 ? -7.786 11.114 10.713 1.00 98.62 89 LYS A CA 1
ATOM 722 C C . LYS A 1 89 ? -7.240 10.661 9.358 1.00 98.62 89 LYS A C 1
ATOM 724 O O . LYS A 1 89 ? -6.025 10.633 9.170 1.00 98.62 89 LYS A O 1
ATOM 729 N N . LEU A 1 90 ? -8.108 10.335 8.397 1.00 98.62 90 LEU A N 1
ATOM 730 C CA . LEU A 1 90 ? -7.680 10.028 7.031 1.00 98.62 90 LEU A CA 1
ATOM 731 C C . LEU A 1 90 ? -6.939 11.213 6.410 1.00 98.62 90 LEU A C 1
ATOM 733 O O . LEU A 1 90 ? -5.873 11.018 5.834 1.00 98.62 90 LEU A O 1
ATOM 737 N N . HIS A 1 91 ? -7.462 12.429 6.560 1.00 98.69 91 HIS A N 1
ATOM 738 C CA . HIS A 1 91 ? -6.854 13.624 5.977 1.00 98.69 91 HIS A CA 1
ATOM 739 C C . HIS A 1 91 ? -5.683 14.180 6.795 1.00 98.69 91 HIS A C 1
ATOM 741 O O . HIS A 1 91 ? -4.714 14.642 6.198 1.00 98.69 91 HIS A O 1
ATOM 747 N N . SER A 1 92 ? -5.738 14.129 8.128 1.00 98.44 92 SER A N 1
ATOM 748 C CA . SER A 1 92 ? -4.695 14.704 8.985 1.00 98.44 92 SER A CA 1
ATOM 749 C C . SER A 1 92 ? -3.517 13.766 9.243 1.00 98.44 92 SER A C 1
ATOM 751 O O . SER A 1 92 ? -2.403 14.249 9.421 1.00 98.44 92 SER A O 1
ATOM 753 N N . LEU A 1 93 ? -3.736 12.445 9.250 1.00 98.81 93 LEU A N 1
ATOM 754 C CA . LEU A 1 93 ? -2.700 11.455 9.561 1.00 98.81 93 LEU A CA 1
ATOM 755 C C . LEU A 1 93 ? -2.327 10.615 8.339 1.00 98.81 93 LEU A C 1
ATOM 757 O O . LEU A 1 93 ? -1.166 10.579 7.943 1.00 98.81 93 LEU A O 1
ATOM 761 N N . VAL A 1 94 ? -3.299 9.934 7.727 1.00 98.88 94 VAL A N 1
ATOM 762 C CA . VAL A 1 94 ? -3.007 8.896 6.721 1.00 98.88 94 VAL A CA 1
ATOM 763 C C . VAL A 1 94 ? -2.554 9.502 5.395 1.00 98.88 94 VAL A C 1
ATOM 765 O O . VAL A 1 94 ? -1.536 9.086 4.849 1.00 98.88 94 VAL A O 1
ATOM 768 N N . LYS A 1 95 ? -3.274 10.501 4.879 1.00 98.88 95 LYS A N 1
ATOM 769 C CA . LYS A 1 95 ? -2.984 11.152 3.597 1.00 98.88 95 LYS A CA 1
ATOM 770 C C . LYS A 1 95 ? -1.572 11.752 3.515 1.00 98.88 95 LYS A C 1
ATOM 772 O O . LYS A 1 95 ? -0.852 11.377 2.594 1.00 98.88 95 LYS A O 1
ATOM 777 N N . PRO A 1 96 ? -1.121 12.622 4.441 1.00 98.81 96 PRO A N 1
ATOM 778 C CA . PRO A 1 96 ? 0.244 13.153 4.392 1.00 98.81 96 PRO A CA 1
ATOM 779 C C . PRO A 1 96 ? 1.310 12.057 4.541 1.00 98.81 96 PRO A C 1
ATOM 781 O O . PRO A 1 96 ? 2.391 12.167 3.969 1.00 98.81 96 PRO A O 1
ATOM 784 N N . SER A 1 97 ? 1.009 10.961 5.241 1.00 98.88 97 SER A N 1
ATOM 785 C CA . SER A 1 97 ? 1.911 9.810 5.326 1.00 98.88 97 SER A CA 1
ATOM 786 C C . SER A 1 97 ? 1.982 8.975 4.044 1.00 98.88 97 SER A C 1
ATOM 788 O O . SER A 1 97 ? 3.053 8.489 3.682 1.00 98.88 97 SER A O 1
ATOM 790 N N . VAL A 1 98 ? 0.873 8.849 3.313 1.00 98.88 98 VAL A N 1
ATOM 791 C CA . VAL A 1 98 ? 0.861 8.306 1.945 1.00 98.88 98 VAL A CA 1
ATOM 792 C C . VAL A 1 98 ? 1.664 9.210 1.011 1.00 98.88 98 VAL A C 1
ATOM 794 O O . VAL A 1 98 ? 2.469 8.715 0.223 1.00 98.88 98 VAL A O 1
ATOM 797 N N . ASP A 1 99 ? 1.492 10.528 1.123 1.00 98.75 99 ASP A N 1
ATOM 798 C CA . ASP A 1 99 ? 2.225 11.509 0.319 1.00 98.75 99 ASP A CA 1
ATOM 799 C C . ASP A 1 99 ? 3.733 11.414 0.558 1.00 98.75 99 ASP A C 1
ATOM 801 O O . ASP A 1 99 ? 4.504 11.438 -0.401 1.00 98.75 99 ASP A O 1
ATOM 805 N N . TYR A 1 100 ? 4.154 11.205 1.807 1.00 98.69 100 TYR A N 1
ATOM 806 C CA . TYR A 1 100 ? 5.549 10.931 2.141 1.00 98.69 100 TYR A CA 1
ATOM 807 C C . TYR A 1 100 ? 6.086 9.693 1.408 1.00 98.69 100 TYR A C 1
ATOM 809 O O . TYR A 1 100 ? 7.148 9.766 0.797 1.00 98.69 100 TYR A O 1
ATOM 817 N N . VAL A 1 101 ? 5.342 8.580 1.368 1.00 98.50 101 VAL A N 1
ATOM 818 C CA . VAL A 1 101 ? 5.752 7.389 0.595 1.00 98.50 101 VAL A CA 1
ATOM 819 C C . VAL A 1 101 ? 5.871 7.696 -0.900 1.00 98.50 101 VAL A C 1
ATOM 821 O O . VAL A 1 101 ? 6.806 7.225 -1.545 1.00 98.50 101 VAL A O 1
ATOM 824 N N . CYS A 1 102 ? 4.972 8.513 -1.454 1.00 98.06 102 CYS A N 1
ATOM 825 C CA . CYS A 1 102 ? 5.043 8.928 -2.858 1.00 98.06 102 CYS A CA 1
ATOM 826 C C . CYS A 1 102 ? 6.295 9.779 -3.144 1.00 98.06 102 CYS A C 1
ATOM 828 O O . CYS A 1 102 ? 6.844 9.713 -4.241 1.00 98.06 102 CYS A O 1
ATOM 830 N N . GLN A 1 103 ? 6.786 10.543 -2.166 1.00 97.00 103 GLN A N 1
ATOM 831 C CA . GLN A 1 103 ? 8.017 11.333 -2.290 1.00 97.00 103 GLN A CA 1
ATOM 832 C C . GLN A 1 103 ? 9.296 10.486 -2.220 1.00 97.00 103 GLN A C 1
ATOM 834 O O . GLN A 1 103 ? 10.340 10.942 -2.671 1.00 97.00 103 GLN A O 1
ATOM 839 N N . LEU A 1 104 ? 9.233 9.253 -1.702 1.00 96.62 104 LEU A N 1
ATOM 840 C CA . LEU A 1 104 ? 10.389 8.347 -1.632 1.00 96.62 104 LEU A CA 1
ATOM 841 C C . LEU A 1 104 ? 10.760 7.719 -2.981 1.00 96.62 104 LEU A C 1
ATOM 843 O O . LEU A 1 104 ? 11.753 6.999 -3.056 1.00 96.62 104 LEU A O 1
ATOM 847 N N . LYS A 1 105 ? 9.953 7.918 -4.030 1.00 93.62 105 LYS A N 1
ATOM 848 C CA . LYS A 1 105 ? 10.203 7.322 -5.346 1.00 93.62 105 LYS A CA 1
ATOM 849 C C . LYS A 1 105 ? 11.572 7.744 -5.891 1.00 93.62 105 LYS A C 1
ATOM 851 O O . LYS A 1 105 ? 11.932 8.919 -5.867 1.00 93.62 105 LYS A O 1
ATOM 856 N N . PHE A 1 106 ? 12.301 6.784 -6.445 1.00 92.88 106 PHE A N 1
ATOM 857 C CA . PHE A 1 106 ? 13.516 7.027 -7.213 1.00 92.88 106 PHE A CA 1
ATOM 858 C C . PHE A 1 106 ? 13.221 7.829 -8.490 1.00 92.88 106 PHE A C 1
ATOM 860 O O . PHE A 1 106 ? 12.074 7.851 -8.945 1.00 92.88 106 PHE A O 1
ATOM 867 N N . PRO A 1 107 ? 14.247 8.405 -9.148 1.00 90.00 107 PRO A N 1
ATOM 868 C CA . PRO A 1 107 ? 14.088 9.031 -10.463 1.00 90.00 107 PRO A CA 1
ATOM 869 C C . PRO A 1 107 ? 13.473 8.106 -11.527 1.00 90.00 107 PRO A C 1
ATOM 871 O O . PRO A 1 107 ? 12.789 8.581 -12.429 1.00 90.00 107 PRO A O 1
ATOM 874 N N . SER A 1 108 ? 13.668 6.787 -11.410 1.00 86.81 108 SER A N 1
ATOM 875 C CA . SER A 1 108 ? 13.013 5.785 -12.263 1.00 86.81 108 SER A CA 1
ATOM 876 C C . SER A 1 108 ? 11.496 5.693 -12.048 1.00 86.81 108 SER A C 1
ATOM 878 O O . SER A 1 108 ? 10.768 5.257 -12.935 1.00 86.81 108 SER A O 1
ATOM 880 N N . GLY A 1 109 ? 11.008 6.096 -10.873 1.00 84.56 109 GLY A N 1
ATOM 881 C CA . GLY A 1 109 ? 9.640 5.899 -10.400 1.00 84.56 109 GLY A CA 1
ATOM 882 C C . GLY A 1 109 ? 9.442 4.674 -9.502 1.00 84.56 109 GLY A C 1
ATOM 883 O O . GLY A 1 109 ? 8.348 4.510 -8.962 1.00 84.56 109 GLY A O 1
ATOM 884 N N . HIS A 1 110 ? 10.454 3.817 -9.313 1.00 87.81 110 HIS A N 1
ATOM 885 C CA . HIS A 1 110 ? 10.386 2.736 -8.324 1.00 87.81 110 HIS A CA 1
ATOM 886 C C . HIS A 1 110 ? 10.394 3.281 -6.895 1.00 87.81 110 HIS A C 1
ATOM 888 O O . HIS A 1 110 ? 10.875 4.379 -6.630 1.00 87.81 110 HIS A O 1
ATOM 894 N N . CYS A 1 111 ? 9.909 2.476 -5.952 1.00 91.25 111 CYS A N 1
ATOM 895 C CA . CYS A 1 111 ? 10.044 2.769 -4.531 1.00 91.25 111 CYS A CA 1
ATOM 896 C C . CYS A 1 111 ? 11.200 1.964 -3.925 1.00 91.25 111 CYS A C 1
ATOM 898 O O . CYS A 1 111 ? 11.317 0.768 -4.222 1.00 91.25 111 CYS A O 1
ATOM 900 N N . PRO A 1 112 ? 12.004 2.573 -3.038 1.00 95.56 112 PRO A N 1
ATOM 901 C CA . PRO A 1 112 ? 13.073 1.872 -2.350 1.00 95.56 112 PRO A CA 1
ATOM 902 C C . PRO A 1 112 ? 12.499 0.777 -1.439 1.00 95.56 112 PRO A C 1
ATOM 904 O O . PRO A 1 112 ? 11.358 0.883 -0.987 1.00 95.56 112 PRO A O 1
ATOM 907 N N . PRO A 1 113 ? 13.258 -0.282 -1.114 1.00 95.25 113 PRO A N 1
ATOM 908 C CA . PRO A 1 113 ? 12.800 -1.293 -0.159 1.00 95.25 113 PRO A CA 1
ATOM 909 C C . PRO A 1 113 ? 12.583 -0.725 1.252 1.00 95.25 113 PRO A C 1
ATOM 911 O O . PRO A 1 113 ? 11.666 -1.153 1.962 1.00 95.25 113 PRO A O 1
ATOM 914 N N . ARG A 1 114 ? 13.420 0.243 1.641 1.00 96.75 114 ARG A N 1
ATOM 915 C CA . ARG A 1 114 ? 13.464 0.912 2.946 1.00 96.75 114 ARG A CA 1
ATOM 916 C C . ARG A 1 114 ? 13.699 2.407 2.743 1.00 96.75 114 ARG A C 1
ATOM 918 O O . ARG A 1 114 ? 14.251 2.793 1.716 1.00 96.75 114 ARG A O 1
ATOM 925 N N . VAL A 1 115 ? 13.309 3.232 3.708 1.00 95.94 115 VAL A N 1
ATOM 926 C CA . VAL A 1 115 ? 13.687 4.655 3.717 1.00 95.94 115 VAL A CA 1
ATOM 927 C C . VAL A 1 115 ? 15.218 4.766 3.629 1.00 95.94 115 VAL A C 1
ATOM 929 O O . VAL A 1 115 ? 15.924 3.963 4.233 1.00 95.94 115 VAL A O 1
ATOM 932 N N . ASP A 1 116 ? 15.706 5.716 2.829 1.00 92.06 116 ASP A N 1
ATOM 933 C CA . ASP A 1 116 ? 17.128 5.993 2.555 1.00 92.06 116 ASP A CA 1
ATOM 934 C C . ASP A 1 116 ? 17.916 4.908 1.780 1.00 92.06 116 ASP A C 1
ATOM 936 O O . ASP A 1 116 ? 19.110 5.086 1.528 1.00 92.06 116 ASP A O 1
ATOM 940 N N . ASP A 1 117 ? 17.290 3.809 1.331 1.00 93.25 117 ASP A N 1
ATOM 941 C CA . ASP A 1 117 ? 17.965 2.870 0.417 1.00 93.25 117 ASP A CA 1
ATOM 942 C C . ASP A 1 117 ? 18.148 3.523 -0.962 1.00 93.25 117 ASP A C 1
ATOM 944 O O . ASP A 1 117 ? 17.213 4.096 -1.519 1.00 93.25 117 ASP A O 1
ATOM 948 N N . THR A 1 118 ? 19.345 3.412 -1.535 1.00 91.88 118 THR A N 1
ATOM 949 C CA . THR A 1 118 ? 19.704 4.008 -2.833 1.00 91.88 118 THR A CA 1
ATOM 950 C C . THR A 1 118 ? 19.691 2.999 -3.980 1.00 91.88 118 THR A C 1
ATOM 952 O O . THR A 1 118 ? 19.896 3.368 -5.136 1.00 91.88 118 THR A O 1
ATOM 955 N N . ARG A 1 119 ? 19.467 1.711 -3.686 1.00 90.12 119 ARG A N 1
ATOM 956 C CA . ARG A 1 119 ? 19.543 0.635 -4.682 1.00 90.12 119 ARG A CA 1
ATOM 957 C C . ARG A 1 119 ? 18.192 0.394 -5.332 1.00 90.12 119 ARG A C 1
ATOM 959 O O . ARG A 1 119 ? 17.303 -0.248 -4.769 1.00 90.12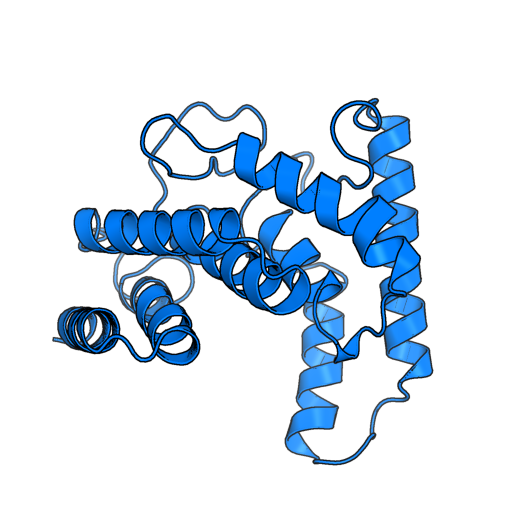 119 ARG A O 1
ATOM 966 N N . ASP A 1 120 ? 18.090 0.839 -6.571 1.00 90.31 120 ASP A N 1
ATOM 967 C CA . ASP A 1 120 ? 16.913 0.667 -7.407 1.00 90.31 120 ASP A CA 1
ATOM 968 C C . ASP A 1 120 ? 16.944 -0.665 -8.177 1.00 90.31 120 ASP A C 1
ATOM 970 O O . ASP A 1 120 ? 17.366 -0.732 -9.330 1.00 90.31 120 ASP A O 1
ATOM 974 N N . LEU A 1 121 ? 16.581 -1.759 -7.495 1.00 88.56 121 LEU A N 1
ATOM 975 C CA . LEU A 1 121 ? 16.727 -3.122 -8.037 1.00 88.56 121 LEU A CA 1
ATOM 976 C C . LEU A 1 121 ? 15.482 -4.006 -7.914 1.00 88.56 121 LEU A C 1
ATOM 978 O O . LEU A 1 121 ? 15.347 -4.978 -8.658 1.00 88.56 121 LEU A O 1
ATOM 982 N N . LEU A 1 122 ? 14.609 -3.754 -6.933 1.00 91.19 122 LEU A N 1
ATOM 983 C CA . LEU A 1 122 ? 13.559 -4.706 -6.567 1.00 91.19 122 LEU A CA 1
ATOM 984 C C . LEU A 1 122 ? 12.223 -4.342 -7.217 1.00 91.19 122 LEU A C 1
ATOM 986 O O . LEU A 1 122 ? 11.615 -3.326 -6.892 1.00 91.19 122 LEU A O 1
ATOM 990 N N . VAL A 1 123 ? 11.740 -5.233 -8.083 1.00 94.44 123 VAL A N 1
ATOM 991 C CA . VAL A 1 123 ? 10.421 -5.138 -8.725 1.00 94.44 123 VAL A CA 1
ATOM 992 C C . VAL A 1 123 ? 9.564 -6.296 -8.236 1.00 94.44 123 VAL A C 1
ATOM 994 O O . VAL A 1 123 ? 9.319 -7.262 -8.955 1.00 94.44 123 VAL A O 1
ATOM 997 N N . HIS A 1 124 ? 9.167 -6.234 -6.966 1.00 96.38 124 HIS A N 1
ATOM 998 C CA . HIS A 1 124 ? 8.432 -7.299 -6.289 1.00 96.38 124 HIS A CA 1
ATOM 999 C C . HIS A 1 124 ? 7.209 -6.755 -5.548 1.00 96.38 124 HIS A C 1
ATOM 1001 O O . HIS A 1 124 ? 7.176 -5.590 -5.149 1.00 96.38 124 HIS A O 1
ATOM 1007 N N . TRP A 1 125 ? 6.236 -7.623 -5.264 1.00 97.62 125 TRP A N 1
ATOM 1008 C CA . TRP A 1 125 ? 5.135 -7.278 -4.362 1.00 97.62 125 TRP A CA 1
ATOM 1009 C C . TRP A 1 125 ? 5.647 -6.929 -2.957 1.00 97.62 125 TRP A C 1
ATOM 1011 O O . TRP A 1 125 ? 5.210 -5.954 -2.345 1.00 97.62 125 TRP A O 1
ATOM 1021 N N . CYS A 1 126 ? 6.613 -7.689 -2.433 1.00 97.44 126 CYS A N 1
ATOM 1022 C CA . CYS A 1 126 ? 7.133 -7.420 -1.094 1.00 97.44 126 CYS A CA 1
ATOM 1023 C C . CYS A 1 126 ? 7.885 -6.084 -0.992 1.00 97.44 126 CYS A C 1
ATOM 1025 O O . CYS A 1 126 ? 7.730 -5.382 0.010 1.00 97.44 126 CYS A O 1
ATOM 1027 N N . HIS A 1 127 ? 8.646 -5.727 -2.031 1.00 96.19 127 HIS A N 1
ATOM 1028 C CA . HIS A 1 127 ? 9.476 -4.526 -2.103 1.00 96.19 127 HIS A CA 1
ATOM 1029 C C . HIS A 1 127 ? 9.505 -4.003 -3.546 1.00 96.19 127 HIS A C 1
ATOM 1031 O O . HIS A 1 127 ? 10.032 -4.685 -4.428 1.00 96.19 127 HIS A O 1
ATOM 1037 N N . GLY A 1 128 ? 8.960 -2.805 -3.761 1.00 95.00 128 GLY A N 1
ATOM 1038 C CA . GLY A 1 128 ? 8.949 -2.129 -5.058 1.00 95.00 128 GLY A CA 1
ATOM 1039 C C . GLY A 1 128 ? 7.550 -1.796 -5.581 1.00 95.00 128 GLY A C 1
ATOM 1040 O O . GLY A 1 128 ? 6.538 -1.962 -4.892 1.00 95.00 128 GLY A O 1
ATOM 1041 N N . ALA A 1 129 ? 7.512 -1.318 -6.826 1.00 95.62 129 ALA A N 1
ATOM 1042 C CA . ALA A 1 129 ? 6.301 -0.846 -7.501 1.00 95.62 129 ALA A CA 1
ATOM 1043 C C . ALA A 1 129 ? 5.116 -1.841 -7.482 1.00 95.62 129 ALA A C 1
ATOM 1045 O O . ALA A 1 129 ? 4.005 -1.394 -7.177 1.00 95.62 129 ALA A O 1
ATOM 1046 N N . PRO A 1 130 ? 5.306 -3.164 -7.700 1.00 96.81 130 PRO A N 1
ATOM 1047 C CA . PRO A 1 130 ? 4.192 -4.118 -7.668 1.00 96.81 130 PRO A CA 1
ATOM 1048 C C . PRO A 1 130 ? 3.467 -4.189 -6.317 1.00 96.81 130 PRO A C 1
ATOM 1050 O O . PRO A 1 130 ? 2.292 -4.532 -6.258 1.00 96.81 130 PRO A O 1
ATOM 1053 N N . GLY A 1 131 ? 4.142 -3.862 -5.211 1.00 97.69 131 GLY A N 1
ATOM 1054 C CA . GLY A 1 131 ? 3.519 -3.775 -3.887 1.00 97.69 131 GLY A CA 1
ATOM 1055 C C . GLY A 1 131 ? 2.906 -2.410 -3.592 1.00 97.69 131 GLY A C 1
ATOM 1056 O O . GLY A 1 131 ? 1.837 -2.314 -2.991 1.00 97.69 131 GLY A O 1
ATOM 1057 N N . VAL A 1 132 ? 3.580 -1.337 -4.007 1.00 98.19 132 VAL A N 1
ATOM 1058 C CA . VAL A 1 132 ? 3.164 0.041 -3.699 1.00 98.19 132 VAL A CA 1
ATOM 1059 C C . VAL A 1 132 ? 1.906 0.447 -4.469 1.00 98.19 132 VAL A C 1
ATOM 1061 O O . VAL A 1 132 ? 1.094 1.215 -3.949 1.00 98.19 132 VAL A O 1
ATOM 1064 N N . ILE A 1 133 ? 1.678 -0.122 -5.656 1.00 98.25 133 ILE A N 1
ATOM 1065 C CA . ILE A 1 133 ? 0.518 0.204 -6.496 1.00 98.25 133 ILE A CA 1
ATOM 1066 C C . ILE A 1 133 ? -0.828 0.067 -5.770 1.00 98.25 133 ILE A C 1
ATOM 1068 O O . ILE A 1 133 ? -1.732 0.864 -6.008 1.00 98.25 133 ILE A O 1
ATOM 1072 N N . TYR A 1 134 ? -0.968 -0.891 -4.849 1.00 98.81 134 TYR A N 1
ATOM 1073 C CA . TYR A 1 134 ? -2.211 -1.092 -4.101 1.00 98.81 134 TYR A CA 1
ATOM 1074 C C . TYR A 1 134 ? -2.536 0.110 -3.215 1.00 98.81 134 TYR A C 1
ATOM 1076 O O . TYR A 1 134 ? -3.681 0.566 -3.193 1.00 98.81 134 TYR A O 1
ATOM 1084 N N . MET A 1 135 ? -1.525 0.670 -2.541 1.00 98.88 135 MET A N 1
ATOM 1085 C CA . MET A 1 135 ? -1.665 1.902 -1.765 1.00 98.88 135 MET A CA 1
ATOM 1086 C C . MET A 1 135 ? -2.082 3.064 -2.671 1.00 98.88 135 MET A C 1
ATOM 1088 O O . MET A 1 135 ? -3.012 3.783 -2.330 1.00 98.88 135 MET A O 1
ATOM 1092 N N . LEU A 1 136 ? -1.449 3.216 -3.837 1.00 98.81 136 LEU A N 1
ATOM 1093 C CA . LEU A 1 136 ? -1.730 4.303 -4.784 1.00 98.81 136 LEU A CA 1
ATOM 1094 C C . LEU A 1 136 ? -3.152 4.222 -5.359 1.00 98.81 136 LEU A C 1
ATOM 1096 O O . LEU A 1 136 ? -3.888 5.208 -5.360 1.00 98.81 136 LEU A O 1
ATOM 1100 N N . ILE A 1 137 ? -3.579 3.028 -5.780 1.00 98.81 137 ILE A N 1
ATOM 1101 C CA . ILE A 1 137 ? -4.948 2.767 -6.246 1.00 98.81 137 ILE A CA 1
ATOM 1102 C C . ILE A 1 137 ? -5.958 3.091 -5.145 1.00 98.81 137 ILE A C 1
ATOM 1104 O O . ILE A 1 137 ? -6.980 3.727 -5.411 1.00 98.81 137 ILE A O 1
ATOM 1108 N N . GLN A 1 138 ? -5.687 2.665 -3.909 1.00 98.88 138 GLN A N 1
ATOM 1109 C CA . GLN A 1 138 ? -6.576 2.940 -2.788 1.00 98.88 138 GLN A CA 1
ATOM 1110 C C . GLN A 1 138 ? -6.613 4.435 -2.442 1.00 98.88 138 GLN A C 1
ATOM 1112 O O . GLN A 1 138 ? -7.697 4.975 -2.234 1.00 98.88 138 GLN A O 1
ATOM 1117 N N . ALA A 1 139 ? -5.469 5.120 -2.464 1.00 98.88 139 ALA A N 1
ATOM 1118 C CA . ALA A 1 139 ? -5.381 6.561 -2.256 1.00 98.88 139 ALA A CA 1
ATOM 1119 C C . ALA A 1 139 ? -6.187 7.327 -3.311 1.00 98.88 139 ALA A C 1
ATOM 1121 O O . ALA A 1 139 ? -6.961 8.213 -2.960 1.00 98.88 139 ALA A O 1
ATOM 1122 N N . TYR A 1 140 ? -6.105 6.937 -4.587 1.00 98.88 140 TYR A N 1
ATOM 1123 C CA . TYR A 1 140 ? -6.944 7.520 -5.635 1.00 98.88 140 TYR A CA 1
ATOM 1124 C C . TYR A 1 140 ? -8.438 7.297 -5.370 1.00 98.88 140 TYR A C 1
ATOM 1126 O O . TYR A 1 140 ? -9.232 8.226 -5.495 1.00 98.88 140 TYR A O 1
ATOM 1134 N N . LYS A 1 141 ? -8.844 6.086 -4.965 1.00 98.69 141 LYS A N 1
ATOM 1135 C CA . LYS A 1 141 ? -10.254 5.785 -4.655 1.00 98.69 141 LYS A CA 1
ATOM 1136 C C . LYS A 1 141 ? -10.803 6.634 -3.505 1.00 98.69 141 LYS A C 1
ATOM 1138 O O . LYS A 1 141 ? -11.973 7.011 -3.560 1.00 98.69 141 LYS A O 1
ATOM 1143 N N . VAL A 1 142 ? -9.985 6.910 -2.488 1.00 98.62 142 VAL A N 1
ATOM 1144 C CA . VAL A 1 142 ? -10.393 7.651 -1.283 1.00 98.62 142 VAL A CA 1
ATOM 1145 C C . VAL A 1 142 ? -10.293 9.163 -1.482 1.00 98.62 142 VAL A C 1
ATOM 1147 O O . VAL A 1 142 ? -11.257 9.871 -1.219 1.00 98.62 142 VAL A O 1
ATOM 1150 N N . PHE A 1 143 ? -9.157 9.659 -1.972 1.00 98.69 143 PHE A N 1
ATOM 1151 C CA . PHE A 1 143 ? -8.856 11.094 -2.033 1.00 98.69 143 PHE A CA 1
ATOM 1152 C C . PHE A 1 143 ? -9.138 11.735 -3.396 1.00 98.69 143 PHE A C 1
ATOM 1154 O O . PHE A 1 143 ? -9.186 12.956 -3.483 1.00 98.69 143 PHE A O 1
ATOM 1161 N N . ARG A 1 144 ? -9.337 10.938 -4.457 1.00 98.38 144 ARG A N 1
ATOM 1162 C CA . ARG A 1 144 ? -9.708 11.397 -5.813 1.00 98.38 144 ARG A CA 1
ATOM 1163 C C . ARG A 1 144 ? -8.728 12.381 -6.464 1.00 98.38 144 ARG A C 1
ATOM 1165 O O . ARG A 1 144 ? -9.110 13.139 -7.347 1.00 98.38 144 ARG A O 1
ATOM 1172 N N . GLU A 1 145 ? -7.452 12.326 -6.086 1.00 98.62 145 GLU A N 1
ATOM 1173 C CA . GLU A 1 145 ? -6.397 13.148 -6.689 1.00 98.62 145 GLU A CA 1
ATOM 1174 C C . GLU A 1 145 ? -5.659 12.388 -7.801 1.00 98.62 145 GLU A C 1
ATOM 1176 O O . GLU A 1 145 ? -5.099 11.314 -7.564 1.00 98.62 145 GLU A O 1
ATOM 1181 N N . GLU A 1 146 ? -5.600 12.965 -9.007 1.00 98.50 146 GLU A N 1
ATOM 1182 C CA . GLU A 1 146 ? -5.045 12.303 -10.203 1.00 98.50 146 GLU A CA 1
ATOM 1183 C C . GLU A 1 146 ? -3.572 11.895 -10.047 1.00 98.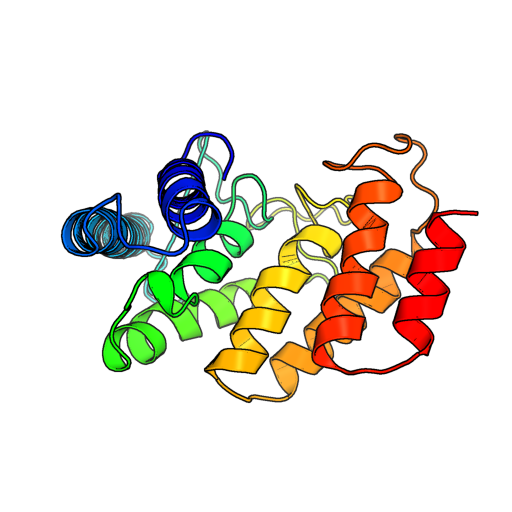50 146 GLU A C 1
ATOM 1185 O O . GLU A 1 146 ? -3.146 10.904 -10.637 1.00 98.50 146 GLU A O 1
ATOM 1190 N N . ARG A 1 147 ? -2.798 12.583 -9.195 1.00 98.25 147 ARG A N 1
ATOM 1191 C CA . ARG A 1 147 ? -1.395 12.222 -8.926 1.00 98.25 147 ARG A CA 1
ATOM 1192 C C . ARG A 1 147 ? -1.230 10.777 -8.445 1.00 98.25 147 ARG A C 1
ATOM 1194 O O . ARG A 1 147 ? -0.307 10.101 -8.883 1.00 98.25 147 ARG A O 1
ATOM 1201 N N . TYR A 1 148 ? -2.154 10.261 -7.629 1.00 98.69 148 TYR A N 1
ATOM 1202 C CA . TYR A 1 148 ? -2.086 8.874 -7.157 1.00 98.69 148 TYR A CA 1
ATOM 1203 C C . TYR A 1 148 ? -2.341 7.876 -8.290 1.00 98.69 148 TYR A C 1
ATOM 1205 O O . TYR A 1 148 ? -1.690 6.835 -8.367 1.00 98.69 148 TYR A O 1
ATOM 1213 N N . LEU A 1 149 ? -3.268 8.197 -9.199 1.00 98.62 149 LEU A N 1
ATOM 1214 C CA . LEU A 1 149 ? -3.529 7.366 -10.371 1.00 98.62 149 LEU A CA 1
ATOM 1215 C C . LEU A 1 149 ? -2.365 7.422 -11.365 1.00 98.62 149 LEU A C 1
ATOM 1217 O O . LEU A 1 149 ? -1.990 6.388 -11.917 1.00 98.62 149 LEU A O 1
ATOM 1221 N N . SER A 1 150 ? -1.766 8.596 -11.565 1.00 98.06 150 SER A N 1
ATOM 1222 C CA . SER A 1 150 ? -0.554 8.763 -12.371 1.00 98.06 150 SER A CA 1
ATOM 1223 C C . SER A 1 150 ? 0.585 7.885 -11.846 1.00 98.06 150 SER A C 1
ATOM 1225 O O . SER A 1 150 ? 1.173 7.112 -12.603 1.00 98.06 150 SER A O 1
ATOM 1227 N N . ASP A 1 151 ? 0.823 7.906 -10.536 1.00 97.81 151 ASP A N 1
ATOM 1228 C CA . ASP A 1 151 ? 1.845 7.081 -9.888 1.00 97.81 151 ASP A CA 1
ATOM 1229 C C . ASP A 1 151 ? 1.546 5.578 -9.997 1.00 97.81 151 ASP A C 1
ATOM 1231 O O . ASP A 1 151 ? 2.453 4.762 -10.192 1.00 97.81 151 ASP A O 1
ATOM 1235 N N . ALA A 1 152 ? 0.270 5.186 -9.922 1.00 98.31 152 ALA A N 1
ATOM 1236 C CA . ALA A 1 152 ? -0.141 3.799 -10.126 1.00 98.31 152 ALA A CA 1
ATOM 1237 C C . ALA A 1 152 ? 0.107 3.338 -11.574 1.00 98.31 152 ALA A C 1
ATOM 1239 O O . ALA A 1 152 ? 0.580 2.222 -11.798 1.00 98.31 152 ALA A O 1
ATOM 1240 N N . ARG A 1 153 ? -0.162 4.200 -12.566 1.00 98.25 153 ARG A N 1
ATOM 1241 C CA . ARG A 1 153 ? 0.148 3.937 -13.982 1.00 98.25 153 ARG A CA 1
ATOM 1242 C C . ARG A 1 153 ? 1.657 3.795 -14.199 1.00 98.25 153 ARG A C 1
ATOM 1244 O O . ARG A 1 153 ? 2.073 2.825 -14.829 1.00 98.25 153 ARG A O 1
ATOM 1251 N N . GLN A 1 154 ? 2.464 4.677 -13.604 1.00 96.75 154 GLN A N 1
ATOM 1252 C CA . GLN A 1 154 ? 3.928 4.590 -13.643 1.00 96.75 154 GLN A CA 1
ATOM 1253 C C . GLN A 1 154 ? 4.433 3.278 -13.023 1.00 96.75 154 GLN A C 1
ATOM 1255 O O . GLN A 1 154 ? 5.251 2.584 -13.625 1.00 96.75 154 GLN A O 1
ATOM 1260 N N . SER A 1 155 ? 3.885 2.881 -11.869 1.00 96.38 155 SER A N 1
ATOM 1261 C CA . SER A 1 155 ? 4.204 1.603 -11.213 1.00 96.38 155 SER A CA 1
ATOM 1262 C C . SER A 1 155 ? 3.905 0.397 -12.112 1.00 96.38 155 SER A C 1
ATOM 1264 O O . SER A 1 155 ? 4.684 -0.558 -12.165 1.00 96.38 155 SER A O 1
ATOM 1266 N N . ALA A 1 156 ? 2.800 0.438 -12.861 1.00 97.25 156 ALA A N 1
ATOM 1267 C CA . ALA A 1 156 ? 2.461 -0.602 -13.827 1.00 97.25 156 ALA A CA 1
ATOM 1268 C C . ALA A 1 156 ? 3.398 -0.593 -15.049 1.00 97.25 156 ALA A C 1
ATOM 1270 O O . ALA A 1 156 ? 3.810 -1.656 -15.511 1.00 97.25 156 ALA A O 1
ATOM 1271 N N . ASP A 1 157 ? 3.760 0.574 -15.585 1.00 96.50 157 ASP A N 1
ATOM 1272 C CA . ASP A 1 157 ? 4.706 0.671 -16.704 1.00 96.50 157 ASP A CA 1
ATOM 1273 C C . ASP A 1 157 ? 6.102 0.149 -16.330 1.00 96.50 157 ASP A C 1
ATOM 1275 O O . ASP A 1 157 ? 6.679 -0.625 -17.095 1.00 96.50 157 ASP A O 1
ATOM 1279 N N . LEU A 1 158 ? 6.583 0.445 -15.122 1.00 94.12 158 LEU A N 1
ATOM 1280 C CA . LEU A 1 158 ? 7.823 -0.116 -14.579 1.00 94.12 158 LEU A CA 1
ATOM 1281 C C . LEU A 1 158 ? 7.755 -1.637 -14.428 1.00 94.12 158 LEU A C 1
ATOM 1283 O O . LEU A 1 158 ? 8.632 -2.362 -14.899 1.00 94.12 158 LEU A O 1
ATOM 1287 N N . THR A 1 159 ? 6.666 -2.141 -13.846 1.00 95.69 159 THR A N 1
ATOM 1288 C CA . THR A 1 159 ? 6.437 -3.587 -13.706 1.00 95.69 159 THR A CA 1
ATOM 1289 C C . THR A 1 159 ? 6.442 -4.290 -15.068 1.00 95.69 159 THR A C 1
ATOM 1291 O O . THR A 1 159 ? 6.952 -5.400 -15.200 1.00 95.69 159 THR A O 1
ATOM 1294 N N . TRP A 1 160 ? 5.920 -3.635 -16.109 1.00 96.62 160 TRP A N 1
ATOM 1295 C CA . TRP A 1 160 ? 5.934 -4.144 -17.482 1.00 96.62 160 TRP A CA 1
ATOM 1296 C C . TRP A 1 160 ? 7.331 -4.124 -18.115 1.00 96.62 160 TRP A C 1
ATOM 1298 O O . TRP A 1 160 ? 7.715 -5.066 -18.820 1.00 96.62 160 TRP A O 1
ATOM 1308 N N . GLN A 1 161 ? 8.097 -3.061 -17.874 1.00 93.81 161 GLN A N 1
ATOM 1309 C CA . GLN A 1 161 ? 9.462 -2.916 -18.370 1.00 93.81 161 GLN A CA 1
ATOM 1310 C C . GLN A 1 161 ? 10.378 -4.011 -17.806 1.00 93.81 161 GLN A C 1
ATOM 1312 O O . GLN A 1 161 ? 11.096 -4.653 -18.570 1.00 93.81 161 GLN A O 1
ATOM 1317 N N . TYR A 1 162 ? 10.276 -4.297 -16.506 1.00 87.50 162 TYR A N 1
ATOM 1318 C CA . TYR A 1 162 ? 11.097 -5.286 -15.794 1.00 87.50 162 TYR A CA 1
ATOM 1319 C C . TYR A 1 162 ? 10.385 -6.634 -15.572 1.00 87.50 162 TYR A C 1
ATOM 1321 O O . TYR A 1 162 ? 10.654 -7.345 -14.605 1.00 87.50 162 TYR A O 1
ATOM 1329 N N . ARG A 1 163 ? 9.471 -7.004 -16.480 1.00 80.44 163 ARG A N 1
ATOM 1330 C CA . ARG A 1 163 ? 8.568 -8.163 -16.341 1.00 80.44 163 ARG A CA 1
ATOM 1331 C C . ARG A 1 163 ? 9.237 -9.534 -16.180 1.00 80.44 163 ARG A C 1
ATOM 1333 O O . ARG A 1 163 ? 8.651 -10.422 -15.570 1.00 80.44 163 ARG A O 1
ATOM 1340 N N . LEU A 1 164 ? 10.446 -9.723 -16.710 1.00 76.56 164 LEU A N 1
ATOM 1341 C CA . LEU A 1 164 ? 11.161 -11.004 -16.672 1.00 76.56 164 LEU A CA 1
ATOM 1342 C C . LEU A 1 164 ? 12.050 -11.104 -15.428 1.00 76.56 164 LEU A C 1
ATOM 1344 O O . LEU A 1 164 ? 13.263 -10.884 -15.480 1.00 76.56 164 LEU A O 1
ATOM 1348 N N . LEU A 1 165 ? 11.445 -11.453 -14.295 1.00 82.00 165 LEU A N 1
ATOM 1349 C CA . LEU A 1 165 ? 12.192 -11.713 -13.069 1.00 82.00 165 LEU A CA 1
ATOM 1350 C C . LEU A 1 165 ? 12.931 -13.054 -13.157 1.00 82.00 165 LEU A C 1
ATOM 1352 O O . LEU A 1 165 ? 12.312 -14.115 -13.117 1.00 82.00 165 LEU A O 1
ATOM 1356 N N . LYS A 1 166 ? 14.271 -13.022 -13.131 1.00 87.19 166 LYS A N 1
ATOM 1357 C CA . LYS A 1 166 ? 15.110 -14.236 -12.997 1.00 87.19 166 LYS A CA 1
ATOM 1358 C C . LYS A 1 166 ? 14.815 -15.045 -11.725 1.00 87.19 166 LYS A C 1
ATOM 1360 O O . LYS A 1 166 ? 15.209 -16.199 -11.625 1.00 87.19 166 LYS A O 1
ATOM 1365 N N . LYS A 1 167 ? 14.144 -14.431 -10.746 1.00 90.19 167 LYS A N 1
ATOM 1366 C CA . LYS A 1 167 ? 13.809 -15.026 -9.449 1.00 90.19 167 LYS A CA 1
ATOM 1367 C C . LYS A 1 167 ? 12.686 -16.074 -9.521 1.00 90.19 167 LYS A C 1
ATOM 1369 O O . LYS A 1 167 ? 12.542 -16.855 -8.586 1.00 90.19 167 LYS A O 1
ATOM 1374 N N . GLY A 1 168 ? 11.910 -16.104 -10.608 1.00 93.06 168 GLY A N 1
ATOM 1375 C CA . GLY A 1 168 ? 10.873 -17.108 -10.857 1.00 93.06 168 GLY A CA 1
ATOM 1376 C C . GLY A 1 168 ? 9.447 -16.552 -10.845 1.00 93.06 168 GLY A C 1
ATOM 1377 O O . GLY A 1 168 ? 9.213 -15.366 -11.080 1.00 93.06 168 GLY A O 1
ATOM 1378 N N . TYR A 1 169 ? 8.477 -17.428 -10.575 1.00 95.62 169 TYR A N 1
ATOM 1379 C CA . TYR A 1 169 ? 7.057 -17.209 -10.895 1.00 95.62 169 TYR A CA 1
ATOM 1380 C C . TYR A 1 169 ? 6.134 -17.115 -9.664 1.00 95.62 169 TYR A C 1
ATOM 1382 O O . TYR A 1 169 ? 4.924 -17.247 -9.789 1.00 95.62 169 TYR A O 1
ATOM 1390 N N . SER A 1 170 ? 6.679 -16.905 -8.461 1.00 96.25 170 SER A N 1
ATOM 1391 C CA . SER A 1 170 ? 5.897 -16.849 -7.214 1.00 96.25 170 SER A CA 1
ATOM 1392 C C . SER A 1 170 ? 5.081 -15.554 -7.045 1.00 96.25 170 SER A C 1
ATOM 1394 O O . SER A 1 170 ? 5.286 -14.565 -7.748 1.00 96.25 170 SER A O 1
ATOM 1396 N N . LEU A 1 171 ? 4.171 -15.529 -6.062 1.00 96.94 171 LEU A N 1
ATOM 1397 C CA . LEU A 1 171 ? 3.363 -14.342 -5.739 1.00 96.94 171 LEU A CA 1
ATOM 1398 C C . LEU A 1 171 ? 4.145 -13.246 -4.995 1.00 96.94 171 LEU A C 1
ATOM 1400 O O . LEU A 1 171 ? 3.918 -12.061 -5.192 1.00 96.94 171 LEU A O 1
ATOM 1404 N N . CYS A 1 172 ? 5.082 -13.608 -4.117 1.00 97.75 172 CYS A N 1
ATOM 1405 C CA . CYS A 1 172 ? 5.748 -12.610 -3.270 1.00 97.75 172 CYS A CA 1
ATOM 1406 C C . CYS A 1 172 ? 6.746 -11.740 -4.059 1.00 97.75 172 CYS A C 1
ATOM 1408 O O . CYS A 1 172 ? 6.915 -10.550 -3.782 1.00 97.75 172 CYS A O 1
ATOM 1410 N N . HIS A 1 173 ? 7.443 -12.350 -5.017 1.00 96.19 173 HIS A N 1
ATOM 1411 C CA . HIS A 1 173 ? 8.545 -11.734 -5.757 1.00 96.19 173 HIS A CA 1
ATOM 1412 C C . HIS A 1 173 ? 8.835 -12.496 -7.057 1.00 96.19 173 HIS A C 1
ATOM 1414 O O . HIS A 1 173 ? 9.982 -12.827 -7.356 1.00 96.19 173 HIS A O 1
ATOM 1420 N N . GLY A 1 174 ? 7.781 -12.817 -7.798 1.00 95.44 174 GLY A N 1
ATOM 1421 C CA . GLY A 1 174 ? 7.865 -13.484 -9.088 1.00 95.44 174 GLY A CA 1
ATOM 1422 C C . GLY A 1 174 ? 6.842 -12.934 -10.073 1.00 95.44 174 GLY A C 1
ATOM 1423 O O . GLY A 1 174 ? 6.056 -12.041 -9.746 1.00 95.44 174 GLY A O 1
ATOM 1424 N N . ALA A 1 175 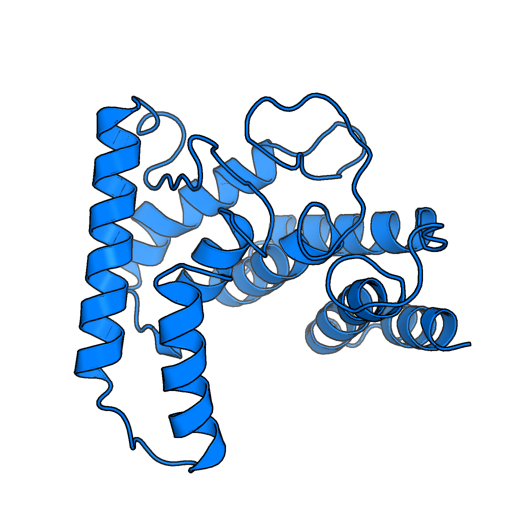? 6.878 -13.460 -11.297 1.00 95.50 175 ALA A N 1
ATOM 1425 C CA . ALA A 1 175 ? 6.043 -12.977 -12.393 1.00 95.50 175 ALA A CA 1
ATOM 1426 C C . ALA A 1 175 ? 4.543 -12.987 -12.044 1.00 95.50 175 ALA A C 1
ATOM 1428 O O . ALA A 1 175 ? 3.872 -11.984 -12.269 1.00 95.50 175 ALA A O 1
ATOM 1429 N N . ALA A 1 176 ? 4.035 -14.053 -11.413 1.00 95.62 176 ALA A N 1
ATOM 1430 C CA . ALA A 1 176 ? 2.619 -14.149 -11.058 1.00 95.62 176 ALA A CA 1
ATOM 1431 C C . ALA A 1 176 ? 2.161 -12.999 -10.144 1.00 95.62 176 ALA A C 1
ATOM 1433 O O . ALA A 1 176 ? 1.189 -12.319 -10.454 1.00 95.62 176 ALA A O 1
ATOM 1434 N N . GLY A 1 177 ? 2.901 -12.710 -9.068 1.00 96.56 177 GLY A N 1
ATOM 1435 C CA . GLY A 1 177 ? 2.557 -11.596 -8.176 1.00 96.56 177 GLY A CA 1
ATOM 1436 C C . GLY A 1 177 ? 2.675 -10.227 -8.841 1.00 96.56 177 GLY A C 1
ATOM 1437 O O . GLY A 1 177 ? 1.906 -9.311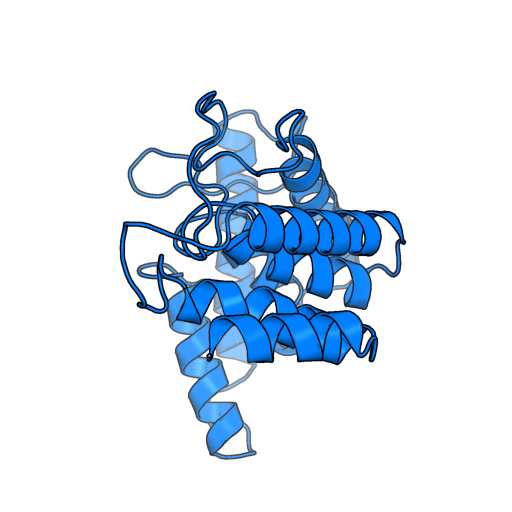 -8.554 1.00 96.56 177 GLY A O 1
ATOM 1438 N N . ASN A 1 178 ? 3.615 -10.084 -9.774 1.00 97.12 178 ASN A N 1
ATOM 1439 C CA . ASN A 1 178 ? 3.741 -8.864 -10.559 1.00 97.12 178 ASN A CA 1
ATOM 1440 C C . ASN A 1 178 ? 2.563 -8.684 -11.530 1.00 97.12 178 ASN A C 1
ATOM 1442 O O . ASN A 1 178 ? 2.155 -7.545 -11.755 1.00 97.12 178 ASN A O 1
ATOM 1446 N N . ALA A 1 179 ? 1.976 -9.765 -12.052 1.00 97.56 179 ALA A N 1
ATOM 1447 C CA . ALA A 1 179 ? 0.811 -9.709 -12.934 1.00 97.56 179 ALA A CA 1
ATOM 1448 C C . ALA A 1 179 ? -0.418 -9.078 -12.252 1.00 97.56 179 ALA A C 1
ATOM 1450 O O . ALA A 1 179 ? -1.149 -8.311 -12.889 1.00 97.56 179 ALA A O 1
ATOM 1451 N N . ASP A 1 180 ? -0.600 -9.316 -10.947 1.00 97.69 180 ASP A N 1
ATOM 1452 C CA . ASP A 1 180 ? -1.716 -8.759 -10.167 1.00 97.69 180 ASP A CA 1
ATOM 1453 C C . ASP A 1 180 ? -1.716 -7.221 -10.144 1.00 97.69 180 ASP A C 1
ATOM 1455 O O . ASP A 1 180 ? -2.777 -6.602 -10.059 1.00 97.69 180 ASP A O 1
ATOM 1459 N N . THR A 1 181 ? -0.552 -6.586 -10.330 1.00 97.25 181 THR A N 1
ATOM 1460 C CA . THR A 1 181 ? -0.411 -5.131 -10.548 1.00 97.25 181 THR A CA 1
ATOM 1461 C C . THR A 1 181 ? -1.332 -4.649 -11.668 1.00 97.25 181 THR A C 1
ATOM 1463 O O . THR A 1 181 ? -2.033 -3.641 -11.538 1.00 97.25 181 THR A O 1
ATOM 1466 N N . PHE A 1 182 ? -1.353 -5.376 -12.787 1.00 98.50 182 PHE A N 1
ATOM 1467 C CA . PHE A 1 182 ? -2.150 -5.003 -13.947 1.00 98.50 182 PHE A CA 1
ATOM 1468 C C . PHE A 1 182 ? -3.624 -5.316 -13.747 1.00 98.50 182 PHE A C 1
ATOM 1470 O O . PHE A 1 182 ? -4.463 -4.521 -14.160 1.00 98.50 182 PHE A O 1
ATOM 1477 N N . LEU A 1 183 ? -3.951 -6.425 -13.082 1.00 98.62 183 LEU A N 1
ATOM 1478 C CA . LEU A 1 183 ? -5.333 -6.754 -12.738 1.00 98.62 183 LEU A CA 1
ATOM 1479 C C . LEU A 1 183 ? -5.931 -5.709 -11.789 1.00 98.62 183 LEU A C 1
ATOM 1481 O O . LEU A 1 183 ? -7.041 -5.229 -12.019 1.00 98.62 183 LEU A O 1
ATOM 1485 N N . ALA A 1 184 ? -5.180 -5.284 -10.770 1.00 98.44 184 ALA A N 1
ATOM 1486 C CA . ALA A 1 184 ? -5.599 -4.237 -9.845 1.00 98.44 184 ALA A CA 1
ATOM 1487 C C . ALA A 1 184 ? -5.890 -2.917 -10.578 1.00 98.44 184 ALA A C 1
ATOM 1489 O O . ALA A 1 184 ? -6.933 -2.293 -10.350 1.00 98.44 184 ALA A O 1
ATOM 1490 N N . LEU A 1 185 ? -5.007 -2.510 -11.495 1.00 98.44 185 LEU A N 1
ATOM 1491 C CA . LEU A 1 185 ? -5.179 -1.275 -12.258 1.00 98.44 185 LEU A CA 1
ATOM 1492 C C . LEU A 1 185 ? -6.269 -1.388 -13.336 1.00 98.44 185 LEU A C 1
ATOM 1494 O O . LEU A 1 185 ? -7.000 -0.422 -13.566 1.00 98.44 185 LEU A O 1
ATOM 1498 N N . PHE A 1 186 ? -6.435 -2.557 -13.961 1.00 98.75 186 PHE A N 1
ATOM 1499 C CA . PHE A 1 186 ? -7.548 -2.847 -14.866 1.00 98.75 186 PHE A CA 1
ATOM 1500 C C . PHE A 1 186 ? -8.886 -2.720 -14.139 1.00 98.75 186 PHE A C 1
ATOM 1502 O O . PHE A 1 186 ? -9.754 -1.989 -14.599 1.00 98.75 186 PHE A O 1
ATOM 1509 N N . ASN A 1 187 ? -9.029 -3.337 -12.965 1.00 98.44 187 ASN A N 1
ATOM 1510 C CA . ASN A 1 187 ? -10.268 -3.284 -12.190 1.00 98.44 187 ASN A CA 1
ATOM 1511 C C . ASN A 1 187 ? -10.653 -1.852 -11.789 1.00 98.44 187 ASN A C 1
ATOM 1513 O O . ASN A 1 187 ? -11.838 -1.541 -11.691 1.00 98.44 187 ASN A O 1
ATOM 1517 N N . LEU A 1 188 ? -9.671 -0.966 -11.589 1.00 98.31 188 LEU A N 1
ATOM 1518 C CA . LEU A 1 188 ? -9.922 0.456 -11.348 1.00 98.31 188 LEU A CA 1
ATOM 1519 C C . LEU A 1 188 ? -10.289 1.223 -12.629 1.00 98.31 188 LEU A C 1
ATOM 1521 O O . LEU A 1 188 ? -11.220 2.019 -12.615 1.00 98.31 188 LEU A O 1
ATOM 1525 N N . THR A 1 189 ? -9.518 1.047 -13.703 1.00 98.25 189 THR A N 1
ATOM 1526 C CA . THR A 1 189 ? -9.544 1.946 -14.876 1.00 98.25 189 THR A CA 1
ATOM 1527 C C . THR A 1 189 ? -10.370 1.427 -16.047 1.00 98.25 189 THR A C 1
ATOM 1529 O O . THR A 1 189 ? -10.656 2.187 -16.966 1.00 98.25 189 THR A O 1
ATOM 1532 N N . GLN A 1 190 ? -10.685 0.131 -16.062 1.00 98.44 190 GLN A N 1
ATOM 1533 C CA . GLN A 1 190 ? -11.280 -0.608 -17.181 1.00 98.44 190 GLN A CA 1
ATOM 1534 C C . GLN A 1 190 ? -10.476 -0.523 -18.497 1.00 98.44 190 GLN A C 1
ATOM 1536 O O . GLN A 1 190 ? -10.943 -0.930 -19.563 1.00 98.44 190 GLN A O 1
ATOM 1541 N N . ALA A 1 191 ? -9.226 -0.046 -18.449 1.00 98.44 191 ALA A N 1
ATOM 1542 C CA . ALA A 1 191 ? -8.374 0.079 -19.622 1.00 98.44 191 ALA A CA 1
ATOM 1543 C C . ALA A 1 191 ? -7.806 -1.289 -20.034 1.00 98.44 191 ALA A C 1
ATOM 1545 O O . ALA A 1 191 ? -6.918 -1.841 -19.377 1.00 98.44 191 ALA A O 1
ATOM 1546 N N . ARG A 1 192 ? -8.275 -1.813 -21.176 1.00 98.44 192 ARG A N 1
ATOM 1547 C CA . ARG A 1 192 ? -7.916 -3.147 -21.705 1.00 98.44 192 ARG A CA 1
ATOM 1548 C C . ARG A 1 192 ? -6.409 -3.391 -21.861 1.00 98.44 192 ARG A C 1
ATOM 1550 O O . ARG A 1 192 ? -5.984 -4.538 -21.782 1.00 98.44 192 ARG A O 1
ATOM 1557 N N . LYS A 1 193 ? -5.595 -2.334 -22.007 1.00 98.50 193 LYS A N 1
ATOM 1558 C CA . LYS A 1 193 ? -4.119 -2.409 -21.995 1.00 98.50 193 LYS A CA 1
ATOM 1559 C C . LYS A 1 193 ? -3.599 -3.193 -20.784 1.00 98.50 193 LYS A C 1
ATOM 1561 O O . LYS A 1 193 ? -2.673 -3.984 -20.929 1.00 98.50 193 LYS A O 1
ATOM 1566 N N . TYR A 1 194 ? -4.171 -2.984 -19.598 1.00 98.69 194 TYR A N 1
ATOM 1567 C CA . TYR A 1 194 ? -3.703 -3.653 -18.383 1.00 98.69 194 TYR A CA 1
ATOM 1568 C C . TYR A 1 194 ? -4.149 -5.113 -18.325 1.00 98.69 194 TYR A C 1
ATOM 1570 O O . TYR A 1 194 ? -3.334 -5.971 -18.008 1.00 98.69 194 TYR A O 1
ATOM 1578 N N . LEU A 1 195 ? -5.379 -5.425 -18.740 1.00 98.69 195 LEU A N 1
ATOM 1579 C CA . LEU A 1 195 ? -5.813 -6.818 -18.876 1.00 98.69 195 LEU A CA 1
ATOM 1580 C C . LEU A 1 195 ? -4.910 -7.591 -19.851 1.00 98.69 195 LEU A C 1
ATOM 1582 O O . LEU A 1 195 ? -4.437 -8.672 -19.524 1.00 98.69 195 LEU A O 1
ATOM 1586 N N . TYR A 1 196 ? -4.586 -6.993 -21.001 1.00 98.56 196 TYR A N 1
ATOM 1587 C CA . TYR A 1 196 ? -3.635 -7.566 -21.955 1.00 98.56 196 TYR A CA 1
ATOM 1588 C C . TYR A 1 196 ? -2.267 -7.848 -21.317 1.00 98.56 196 TYR A C 1
ATOM 1590 O O . TYR A 1 196 ? -1.716 -8.932 -21.492 1.00 98.56 196 TYR A O 1
ATOM 1598 N N . ARG A 1 197 ? -1.723 -6.900 -20.542 1.00 98.31 197 ARG A N 1
ATOM 1599 C CA . ARG A 1 197 ? -0.445 -7.097 -19.842 1.00 98.31 197 ARG A CA 1
ATOM 1600 C C . ARG A 1 197 ? -0.512 -8.225 -18.812 1.00 98.31 197 ARG A C 1
ATOM 1602 O O . ARG A 1 197 ? 0.445 -8.983 -18.730 1.00 98.31 197 ARG A O 1
ATOM 1609 N N . ALA A 1 198 ? -1.620 -8.364 -18.082 1.00 98.19 198 ALA A N 1
ATOM 1610 C CA . ALA A 1 198 ? -1.826 -9.492 -17.174 1.00 98.19 198 ALA A CA 1
ATOM 1611 C C . ALA A 1 198 ? -1.812 -10.830 -17.932 1.00 98.19 198 ALA A C 1
ATOM 1613 O O . ALA A 1 198 ? -1.089 -11.741 -17.542 1.00 98.19 198 ALA A O 1
ATOM 1614 N N . CYS A 1 199 ? -2.525 -10.928 -19.061 1.00 98.06 199 CYS A N 1
ATOM 1615 C CA . CYS A 1 199 ? -2.506 -12.124 -19.909 1.00 98.06 199 CYS A CA 1
ATOM 1616 C C . CYS A 1 199 ? -1.099 -12.439 -20.435 1.00 98.06 199 CYS A C 1
ATOM 1618 O O . CYS A 1 199 ? -0.695 -13.592 -20.420 1.00 98.06 199 CYS A O 1
ATOM 1620 N N . LYS A 1 200 ? -0.317 -11.425 -20.829 1.00 97.62 200 LYS A N 1
ATOM 1621 C CA . LYS A 1 200 ? 1.075 -11.607 -21.277 1.00 97.62 200 LYS A CA 1
ATOM 1622 C C . LYS A 1 200 ? 2.052 -12.034 -20.181 1.00 97.62 200 LYS A C 1
ATOM 1624 O O . LYS A 1 200 ? 3.151 -12.456 -20.506 1.00 97.62 200 LYS A O 1
ATOM 1629 N N . PHE A 1 201 ? 1.694 -11.889 -18.910 1.00 96.31 201 PHE A N 1
ATOM 1630 C CA . PHE A 1 201 ? 2.454 -12.474 -17.803 1.00 96.31 201 PHE A CA 1
ATOM 1631 C C . PHE A 1 201 ? 2.067 -13.933 -17.525 1.00 96.31 201 PHE A C 1
ATOM 1633 O O . PHE A 1 201 ? 2.818 -14.626 -16.844 1.00 96.31 201 PHE A O 1
ATOM 1640 N N . ALA A 1 202 ? 0.889 -14.362 -17.988 1.00 95.62 202 ALA A N 1
ATOM 1641 C CA . ALA A 1 202 ? 0.390 -15.725 -17.833 1.00 95.62 202 ALA A CA 1
ATOM 1642 C C . ALA A 1 202 ? 0.790 -16.656 -18.995 1.00 95.62 202 ALA A C 1
ATOM 1644 O O . ALA A 1 202 ? 0.738 -17.870 -18.819 1.00 95.62 202 ALA A O 1
ATOM 1645 N N . GLU A 1 203 ? 1.144 -16.087 -20.153 1.00 92.75 203 GLU A N 1
ATOM 1646 C CA . GLU A 1 203 ? 1.730 -16.773 -21.321 1.00 92.75 203 GLU A CA 1
ATOM 1647 C C . GLU A 1 203 ? 3.167 -17.236 -21.054 1.00 92.75 203 GLU A C 1
ATOM 1649 O O . GLU A 1 203 ? 3.464 -18.404 -21.387 1.00 92.75 203 GLU A O 1
#

pLDDT: mean 96.92, std 3.34, range [76.56, 98.94]

Sequence (203 aa):
MLYGRMGYIYALLFVNKHFGVEKIPQSHIQQICETVLTSGENLARKRNFTAKTPLMYEWYQEYYVGAAHGLAGIYYFLMQPSLQVSHAKLHSLVKPSVDYVCQLKFPSGHCPPRVDDTRDLLVHWCHGAPGVIYMLIQAYKVFREERYLSDARQSADLTWQYRLLKKGYSLCHGAAGNADTFLALFNLTQARKYLYRACKFAE

InterPro domains:
  IPR007822 Lanthionine synthetase C-like [PF05147] (1-203)
  IPR007822 Lanthionine synthetase C-like [PR01950] (64-80)
  IPR007822 Lanthionine synthetase C-like [PR01950] (122-142)
  IPR007822 Lanthionine synthetase C-like [PR01950] (169-182)
  IPR007822 Lanthionine synthetase C-like [SM01260] (1-202)
  IPR012341 Six-hairpin glycosidase-like superfamily [G3DSA:1.50.10.10] (1-203)
  IPR020464 LanC-like protein, eukaryotic [PR01951] (29-44)
  IPR020464 LanC-like protein, eukaryotic [PR01951] (53-65)
  IPR020464 LanC-like protein, eukaryotic [PR01951] (102-117)
  IPR020464 LanC-like protein, eukaryotic [PR01951] (139-160)
  IPR020464 LanC-like protein, eukaryotic [PR01951] (185-203)

Radius of gyration: 16.59 Å; chains: 1; bounding box: 42×35×41 Å

Foldseek 3Di:
DAPDLLVVLVVLVVVCVVVVHNPDDLVVLLVSLVVQQVQQQVVCVVVVVVVQANGFDDDPNFAFLACQGHDLVSLLVNLDVSNVDDPCCCVPHSLSSLVSQQVQADPLLKHARTPPDPDPDALWLNGILLVNLSSLLSCCVRVVDCVSVVSLVSSLVVCLVPQCDPVDCDLGGHNLVSLVSLVSNCVRPVPVVSVVSSVVSVD

Organism: NCBI:txid83772

Secondary structure (DSSP, 8-state):
--SSHHHHHHHHHHHHHHHTS--S-HHHHHHHHHHHHHHHHHHHHHTT-TTT-S----BTTB-B-STTTSHHHHHHHHT-GGG---HHHIIIIIHHHHHHHHHT--TTSPPPSBTT-------SSSSSHHHHHHHHHHHHHHH--HHHHHHHHHHHHHHHHT---TT-S-TTTSHHHHHHHHHHHHHHH--HHHHHHHHHHH-